Protein 5D1V (pdb70)

B-factor: mean 22.09, std 12.66, range [5.54, 103.63]

Solvent-accessible surface area: 13429 Å² total; per-residue (Å²): 210,86,45,29,32,102,82,10,53,8,70,60,4,0,117,109,0,2,72,41,0,16,64,66,0,102,84,11,116,86,5,59,128,35,52,88,106,87,20,108,71,31,48,70,44,35,20,8,17,5,5,13,114,11,38,15,57,140,34,7,38,140,144,94,31,128,24,105,37,145,113,60,49,69,98,68,84,17,8,67,193,39,56,22,0,60,14,16,12,0,23,21,0,1,85,109,6,51,1,63,104,98,2,55,45,68,0,48,97,45,3,74,127,13,10,102,37,27,57,71,214,201,72,58,29,39,115,76,11,50,8,76,74,22,0,112,132,0,2,67,27,2,15,58,75,0,97,41,13,13,58,5,64,111,34,50,85,104,85,18,104,68,28,48,62,50,38,16,6,15,2,5,22,116,12,42,16,61,148,28,7,29,140,147,101,33,154,38,140,42,173,148,52,48,66,100,72,63,18,4,70,92,12,55,71,0,56,22,82,8,0,22,26,0,0,84,101,9,57,10,66,105,98,1,44,43,67,0,29,94,43,2,121,135,14,9,104,45,30,52,76,177

Nearest PDB structures (foldseek):
  5d1v-assembly1_B  TM=1.004E+00  e=4.130E-19  Chloroflexus aurantiacus J-10-fl
  5v3t-assembly1_A  TM=9.694E-01  e=2.684E-11  Bacillus anthracis
  5v3t-assembly1_B  TM=9.663E-01  e=1.934E-10  Bacillus anthracis
  5v3v-assembly1_B  TM=9.658E-01  e=2.395E-10  Bacillus anthracis
  5v3v-assembly1_A  TM=9.688E-01  e=2.965E-10  Bacillus anthracis

Organism: Chloroflexus aurantiacus (strain ATCC 29366 / DSM 635 / J-10-fl) (NCBI:txid324602)

CATH classification: 1.10.490.10

Radius of gyration: 21.57 Å; Cα contacts (8 Å, |Δi|>4): 233; chains: 2; bounding box: 55×48×44 Å

Structure (mmCIF, N/CA/C/O backbone):
data_5D1V
#
_entry.id   5D1V
#
_cell.length_a   46.960
_cell.length_b   41.298
_cell.length_c   72.117
_cell.angle_alpha   90.00
_cell.angle_beta   107.70
_cell.angle_gamma   90.00
#
_symmetry.space_group_name_H-M   'P 1 21 1'
#
loop_
_entity.id
_entity.type
_entity.pdbx_description
1 polymer Globin
2 non-polymer 'PROTOPORPHYRIN IX CONTAINING FE'
3 water water
#
loop_
_atom_site.group_PDB
_atom_site.id
_atom_site.type_symbol
_atom_site.label_atom_id
_atom_site.label_alt_id
_atom_site.label_comp_id
_atom_site.label_asym_id
_atom_site.label_entity_id
_atom_site.label_seq_id
_atom_site.pdbx_PDB_ins_code
_atom_site.Cartn_x
_atom_site.Cartn_y
_atom_site.Cartn_z
_atom_site.occupancy
_atom_site.B_iso_or_equiv
_atom_site.auth_seq_id
_atom_site.auth_comp_id
_atom_site.auth_asym_id
_atom_site.auth_atom_id
_atom_site.pdbx_PDB_model_num
ATOM 1 N N . GLU A 1 3 ? 23.390 20.392 23.449 1.00 31.22 3 GLU A N 1
ATOM 2 C CA . GLU A 1 3 ? 23.514 20.752 24.861 1.00 33.83 3 GLU A CA 1
ATOM 3 C C . GLU A 1 3 ? 24.519 19.855 25.587 1.00 29.94 3 GLU A C 1
ATOM 4 O O . GLU A 1 3 ? 24.646 18.669 25.2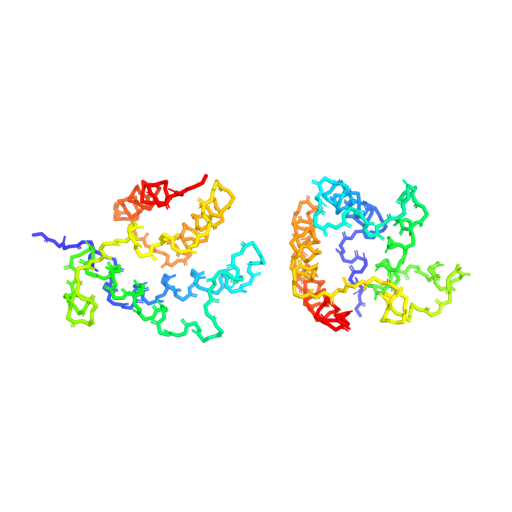65 1.00 25.41 3 GLU A O 1
ATOM 15 N N . PRO A 1 4 ? 25.229 20.408 26.588 1.00 25.47 4 PRO A N 1
ATOM 16 C CA . PRO A 1 4 ? 26.009 19.552 27.499 1.00 23.43 4 PRO A CA 1
ATOM 17 C C . PRO A 1 4 ? 25.184 18.409 28.100 1.00 19.13 4 PRO A C 1
ATOM 18 O O . PRO A 1 4 ? 23.981 18.554 28.333 1.00 17.84 4 PRO A O 1
ATOM 29 N N . THR A 1 5 ? 25.845 17.275 28.325 1.00 20.76 5 THR A N 1
ATOM 30 C CA . THR A 1 5 ? 25.208 16.077 28.881 1.00 15.08 5 THR A CA 1
ATOM 31 C C . THR A 1 5 ? 24.898 16.241 30.366 1.00 16.93 5 THR A C 1
ATOM 32 O O . THR A 1 5 ? 25.445 17.125 31.047 1.00 17.30 5 THR A O 1
ATOM 43 N N . ILE A 1 6 ? 24.015 15.384 30.864 1.00 17.58 6 ILE A N 1
ATOM 44 C CA . ILE A 1 6 ? 23.760 15.304 32.292 1.00 12.25 6 ILE A CA 1
ATOM 45 C C . ILE A 1 6 ? 25.081 15.123 33.020 1.00 13.19 6 ILE A C 1
ATOM 46 O O . ILE A 1 6 ? 25.323 15.778 34.030 1.00 15.01 6 ILE A O 1
ATOM 62 N N . TYR A 1 7 ? 25.911 14.195 32.534 1.00 13.92 7 TYR A N 1
ATOM 63 C CA . TYR A 1 7 ? 27.236 13.946 33.103 1.00 17.26 7 TYR A CA 1
ATOM 64 C C . TYR A 1 7 ? 27.993 15.249 33.375 1.00 16.38 7 TYR A C 1
ATOM 65 O O . TYR A 1 7 ? 28.497 15.466 34.487 1.00 15.72 7 TYR A O 1
ATOM 83 N N . GLU A 1 8 ? 28.083 16.103 32.358 1.00 15.90 8 GLU A N 1
ATOM 84 C CA . GLU A 1 8 ? 28.771 17.398 32.483 1.00 17.83 8 GLU A CA 1
ATOM 85 C C . GLU A 1 8 ? 28.053 18.282 33.483 1.00 16.23 8 GLU A C 1
ATOM 86 O O . GLU A 1 8 ? 28.683 18.922 34.324 1.00 17.14 8 GLU A O 1
ATOM 98 N N . GLN A 1 9 ? 26.726 18.316 33.385 1.00 17.22 9 GLN A N 1
ATOM 99 C CA . GLN A 1 9 ? 25.918 19.227 34.199 1.00 19.63 9 GLN A CA 1
ATOM 100 C C . GLN A 1 9 ? 26.098 19.004 35.689 1.00 17.74 9 GLN A C 1
ATOM 101 O O . GLN A 1 9 ? 26.044 19.937 36.473 1.00 20.07 9 GLN A O 1
ATOM 115 N N . ILE A 1 10 ? 26.295 17.759 36.094 1.00 20.06 10 ILE A N 1
ATOM 116 C CA . ILE A 1 10 ? 26.321 17.465 37.520 1.00 17.89 10 ILE A CA 1
ATOM 117 C C . ILE A 1 10 ? 27.758 17.392 38.052 1.00 15.16 10 ILE A C 1
ATOM 118 O O . ILE A 1 10 ? 27.951 17.122 39.231 1.00 14.42 10 ILE A O 1
ATOM 134 N N . GLY A 1 11 ? 28.755 17.661 37.203 1.00 14.53 11 GLY A N 1
ATOM 135 C CA . GLY A 1 11 ? 30.141 17.717 37.658 1.00 22.93 11 GLY A CA 1
ATOM 136 C C . GLY A 1 11 ? 30.997 16.505 37.317 1.00 23.28 11 GLY A C 1
ATOM 137 O O . GLY A 1 11 ? 32.122 16.343 37.809 1.00 22.76 11 GLY A O 1
ATOM 141 N N . GLY A 1 12 ? 30.466 15.636 36.475 1.00 17.43 12 GLY A N 1
ATOM 142 C CA . GLY A 1 12 ? 31.255 14.542 35.943 1.00 19.76 12 GLY A CA 1
ATOM 143 C C . GLY A 1 12 ? 31.594 13.409 36.906 1.00 17.44 12 GLY A C 1
ATOM 144 O O . GLY A 1 12 ? 30.862 13.104 37.856 1.00 16.06 12 GLY A O 1
ATOM 148 N N . GLU A 1 13 ? 32.732 12.783 36.625 1.00 17.01 13 GLU A N 1
ATOM 149 C CA . GLU A 1 13 ? 33.175 11.546 37.304 1.00 12.78 13 GLU A CA 1
ATOM 150 C C . GLU A 1 13 ? 33.157 11.667 38.815 1.00 12.76 13 GLU A C 1
ATOM 151 O O . GLU A 1 13 ? 32.718 10.772 39.543 1.00 12.06 13 GLU A O 1
ATOM 163 N N . ALA A 1 14 ? 33.682 12.778 39.293 1.00 14.19 14 ALA A N 1
ATOM 164 C CA . ALA A 1 14 ? 33.769 13.005 40.720 1.00 14.54 14 ALA A CA 1
ATOM 165 C C . ALA A 1 14 ? 32.397 12.893 41.395 1.00 13.85 14 ALA A C 1
ATOM 166 O O . ALA A 1 14 ? 32.271 12.335 42.478 1.00 16.47 14 ALA A O 1
ATOM 173 N N . THR A 1 15 ? 31.356 13.373 40.732 1.00 16.12 15 THR A N 1
ATOM 174 C CA . THR A 1 15 ? 30.005 13.333 41.298 1.00 14.28 15 THR A CA 1
ATOM 175 C C . THR A 1 15 ? 29.480 11.907 41.323 1.00 11.00 15 THR A C 1
ATOM 176 O O . THR A 1 15 ? 28.882 11.471 42.297 1.00 10.45 15 THR A O 1
ATOM 187 N N . PHE A 1 16 ? 29.725 11.157 40.260 1.00 13.19 16 PHE A N 1
ATOM 188 C CA . PHE A 1 16 ? 29.281 9.760 40.233 1.00 12.52 16 PHE A CA 1
ATOM 189 C C . PHE A 1 16 ? 29.987 8.920 41.300 1.00 11.39 16 PHE A C 1
ATOM 190 O O . PHE A 1 16 ? 29.395 7.982 41.857 1.00 9.76 16 PHE A O 1
ATOM 207 N N . ARG A 1 17 ? 31.223 9.283 41.628 1.00 12.58 17 ARG A N 1
ATOM 208 C CA . ARG A 1 17 ? 31.949 8.557 42.674 1.00 13.82 17 ARG A CA 1
ATOM 209 C C . ARG A 1 17 ? 31.224 8.786 44.003 1.00 11.54 17 ARG A C 1
ATOM 210 O O . ARG A 1 17 ? 30.990 7.825 44.762 1.00 13.03 17 ARG A O 1
ATOM 231 N N . ARG A 1 18 ? 30.827 10.036 44.257 1.00 13.34 18 ARG A N 1
ATOM 232 C CA . ARG A 1 18 ? 30.093 10.372 45.494 1.00 15.25 18 ARG A CA 1
ATOM 233 C C . ARG A 1 18 ? 28.748 9.613 45.552 1.00 13.82 18 ARG A C 1
ATOM 234 O O . ARG A 1 18 ? 28.390 9.053 46.599 1.00 14.67 18 ARG A O 1
ATOM 255 N N . ILE A 1 19 ? 28.017 9.618 44.441 1.00 11.89 19 ILE A N 1
ATOM 256 C CA . ILE A 1 19 ? 26.725 8.947 44.356 1.00 12.19 19 ILE A CA 1
ATOM 257 C C . ILE A 1 19 ? 26.891 7.471 44.704 1.00 13.67 19 ILE A C 1
ATOM 258 O O . ILE A 1 19 ? 26.170 6.946 45.534 1.00 10.77 19 ILE A O 1
ATOM 274 N N . VAL A 1 20 ? 27.834 6.803 44.050 1.00 14.55 20 VAL A N 1
ATOM 275 C CA . VAL A 1 20 ? 27.948 5.341 44.163 1.00 8.79 20 VAL A CA 1
ATOM 276 C C . VAL A 1 20 ? 28.489 4.965 45.540 1.00 13.17 20 VAL A C 1
ATOM 277 O O . VAL A 1 20 ? 28.062 3.962 46.100 1.00 10.85 20 VAL A O 1
ATOM 290 N N . ASP A 1 21 ? 29.400 5.764 46.092 1.00 14.19 21 ASP A N 1
ATOM 291 C CA . ASP A 1 21 ? 29.886 5.519 47.451 1.00 12.46 21 ASP A CA 1
ATOM 292 C C . ASP A 1 21 ? 28.707 5.515 48.444 1.00 16.24 21 ASP A C 1
ATOM 293 O O . ASP A 1 21 ? 28.623 4.666 49.327 1.00 12.45 21 ASP A O 1
ATOM 302 N N . ILE A 1 22 ? 27.815 6.481 48.315 1.00 13.89 22 ILE A N 1
ATOM 303 C CA . ILE A 1 22 ? 26.735 6.641 49.281 1.00 12.62 22 ILE A CA 1
ATOM 304 C C . ILE A 1 22 ? 25.744 5.488 49.098 1.00 13.70 22 ILE A C 1
ATOM 305 O O . ILE A 1 22 ? 25.241 4.891 50.061 1.00 13.12 22 ILE A O 1
ATOM 321 N N . PHE A 1 23 ? 25.477 5.172 47.838 1.00 10.56 23 PHE A N 1
ATOM 322 C CA . PHE A 1 23 ? 24.531 4.123 47.489 1.00 9.32 23 PHE A CA 1
ATOM 323 C C . PHE A 1 23 ? 25.050 2.796 48.050 1.00 12.96 23 PHE A C 1
ATOM 324 O O . PHE A 1 23 ? 24.323 2.095 48.738 1.00 13.10 23 PHE A O 1
ATOM 341 N N . TYR A 1 24 ? 26.313 2.472 47.785 1.00 11.00 24 TYR A N 1
ATOM 342 C CA . TYR A 1 24 ? 26.843 1.180 48.205 1.00 13.64 24 TYR A CA 1
ATOM 343 C C . TYR A 1 24 ? 26.952 1.062 49.725 1.00 13.60 24 TYR A C 1
ATOM 344 O O . TYR A 1 24 ? 26.759 -0.023 50.277 1.00 16.94 24 TYR A O 1
ATOM 362 N N . ALA A 1 25 ? 27.208 2.172 50.409 1.00 13.83 25 ALA A N 1
ATOM 363 C CA . ALA A 1 25 ? 27.250 2.139 51.872 1.00 17.02 25 ALA A CA 1
ATOM 364 C C . ALA A 1 25 ? 25.895 1.703 52.418 1.00 14.85 25 ALA A C 1
ATOM 365 O O . ALA A 1 25 ? 25.806 0.903 53.368 1.00 14.27 25 ALA A O 1
ATOM 372 N N . ARG A 1 26 ? 24.848 2.230 51.804 1.00 12.91 26 ARG A N 1
ATOM 373 C CA . ARG A 1 26 ? 23.481 1.912 52.168 1.00 13.22 26 ARG A CA 1
ATOM 374 C C . ARG A 1 26 ? 23.133 0.478 51.800 1.00 20.10 26 ARG A C 1
ATOM 375 O O . ARG A 1 26 ? 22.522 -0.226 52.582 1.00 18.95 26 ARG A O 1
ATOM 396 N N . VAL A 1 27 ? 23.532 0.036 50.615 1.00 15.62 27 VAL A N 1
ATOM 397 C CA . VAL A 1 27 ? 23.326 -1.357 50.223 1.00 11.45 27 VAL A CA 1
ATOM 398 C C . VAL A 1 27 ? 23.966 -2.282 51.242 1.00 15.55 27 VAL A C 1
ATOM 399 O O . VAL A 1 27 ? 23.344 -3.237 51.702 1.00 17.84 27 VAL A O 1
ATOM 412 N N . GLU A 1 28 ? 25.199 -1.984 51.645 1.00 13.77 28 GLU A N 1
ATOM 413 C CA . GLU A 1 28 ? 25.919 -2.907 52.49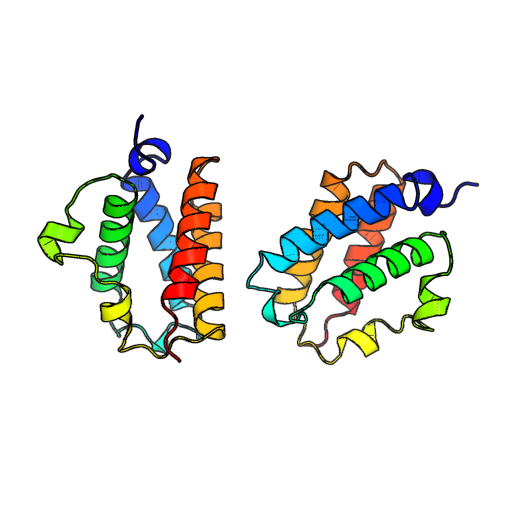7 1.00 20.39 28 GLU A CA 1
ATOM 414 C C . GLU A 1 28 ? 25.192 -3.022 53.836 1.00 19.89 28 GLU A C 1
ATOM 415 O O . GLU A 1 28 ? 25.213 -4.072 54.465 1.00 20.44 28 GLU A O 1
ATOM 427 N N . ALA A 1 29 ? 24.536 -1.941 54.256 1.00 16.66 29 ALA A N 1
ATOM 428 C CA . ALA A 1 29 ? 23.886 -1.887 55.574 1.00 15.73 29 ALA A CA 1
ATOM 429 C C . ALA A 1 29 ? 22.419 -2.315 55.546 1.00 21.14 29 ALA A C 1
ATOM 430 O O . ALA A 1 29 ? 21.735 -2.250 56.574 1.00 19.78 29 ALA A O 1
ATOM 437 N N . ASP A 1 30 ? 21.931 -2.754 54.390 1.00 18.74 30 ASP A N 1
ATOM 438 C CA . ASP A 1 30 ? 20.525 -3.106 54.230 1.00 17.04 30 ASP A CA 1
ATOM 439 C C . ASP A 1 30 ? 20.323 -4.598 53.988 1.00 17.39 30 ASP A C 1
ATOM 440 O O . ASP A 1 30 ? 20.575 -5.079 52.884 1.00 15.50 30 ASP A O 1
ATOM 449 N N . PRO A 1 31 ? 19.818 -5.324 54.997 1.00 14.09 31 PRO A N 1
ATOM 450 C CA . PRO A 1 31 ? 19.631 -6.773 54.818 1.00 18.48 31 PRO A CA 1
ATOM 451 C C . PRO A 1 31 ? 18.667 -7.172 53.705 1.00 13.75 31 PRO A C 1
ATOM 452 O O . PRO A 1 31 ? 18.634 -8.343 53.314 1.00 16.55 31 PRO A O 1
ATOM 463 N N . ARG A 1 32 ? 17.859 -6.238 53.222 1.00 15.11 32 ARG A N 1
ATOM 464 C CA . ARG A 1 32 ? 16.944 -6.538 52.117 1.00 14.35 32 ARG A CA 1
ATOM 465 C C . ARG A 1 32 ? 17.699 -6.805 50.833 1.00 14.27 32 ARG A C 1
ATOM 466 O O . ARG A 1 32 ? 17.191 -7.499 49.955 1.00 16.36 32 ARG A O 1
ATOM 487 N N . LEU A 1 33 ? 18.909 -6.247 50.728 1.00 17.01 33 LEU A N 1
ATOM 488 C CA . LEU A 1 33 ? 19.665 -6.262 49.479 1.00 14.14 33 LEU A CA 1
ATOM 489 C C . LEU A 1 33 ? 20.987 -6.984 49.559 1.00 13.96 33 LEU A C 1
ATOM 490 O O . LEU A 1 33 ? 21.389 -7.597 48.584 1.00 11.94 33 LEU A O 1
ATOM 506 N N . ARG A 1 34 ? 21.646 -6.902 50.720 1.00 15.50 34 ARG A N 1
ATOM 507 C CA . ARG A 1 34 ? 23.066 -7.231 50.821 1.00 13.84 34 ARG A CA 1
ATOM 508 C C . ARG A 1 34 ? 23.315 -8.649 50.312 1.00 15.89 34 ARG A C 1
ATOM 509 O O . ARG A 1 34 ? 24.280 -8.891 49.586 1.00 15.37 34 ARG A O 1
ATOM 530 N N . HIS A 1 35 ? 22.415 -9.569 50.655 1.00 12.15 35 HIS A N 1
ATOM 531 C CA . HIS A 1 35 ? 22.597 -10.978 50.343 1.00 15.58 35 HIS A CA 1
ATOM 532 C C . HIS A 1 35 ? 22.662 -11.283 48.844 1.00 18.10 35 HIS A C 1
ATOM 533 O O . HIS A 1 35 ? 23.172 -12.332 48.429 1.00 17.71 35 HIS A O 1
ATOM 547 N N . LEU A 1 36 ? 22.153 -10.371 48.033 1.00 12.54 36 LEU A N 1
ATOM 548 C CA . LEU A 1 36 ? 22.140 -10.567 46.593 1.00 11.13 36 LEU A CA 1
ATOM 549 C C . LEU A 1 36 ? 23.484 -10.282 45.962 1.00 12.40 36 LEU A C 1
ATOM 550 O O . LEU A 1 36 ? 23.767 -10.756 44.853 1.00 11.37 36 LEU A O 1
ATOM 566 N N . PHE A 1 37 ? 24.289 -9.491 46.657 1.00 11.63 37 PHE A N 1
ATOM 567 C CA . PHE A 1 37 ? 25.562 -9.028 46.158 1.00 11.24 37 PHE A CA 1
ATOM 568 C C . PHE A 1 37 ? 26.691 -9.983 46.551 1.00 12.37 37 PHE A C 1
ATOM 569 O O . PHE A 1 37 ? 26.581 -10.716 47.538 1.00 14.60 37 PHE A O 1
ATOM 586 N N . PRO A 1 38 ? 27.796 -9.962 45.802 1.00 13.24 38 PRO A N 1
ATOM 587 C CA . PRO A 1 38 ? 28.870 -10.918 46.114 1.00 14.43 38 PRO A CA 1
ATOM 588 C C . PRO A 1 38 ? 29.582 -10.601 47.424 1.00 19.28 38 PRO A C 1
ATOM 589 O O . PRO A 1 38 ? 29.353 -9.548 47.999 1.00 16.69 38 PRO A O 1
ATOM 600 N N . ALA A 1 39 ? 30.435 -11.513 47.891 1.00 20.34 39 ALA A N 1
ATOM 601 C CA . ALA A 1 39 ? 31.228 -11.248 49.085 1.00 19.24 39 ALA A CA 1
ATOM 602 C C . ALA A 1 39 ? 32.081 -9.976 48.914 1.00 22.53 39 ALA A C 1
ATOM 603 O O . ALA A 1 39 ? 32.183 -9.180 49.831 1.00 21.52 39 ALA A O 1
ATOM 610 N N . ASP A 1 40 ? 32.670 -9.785 47.734 1.00 16.09 40 ASP A N 1
ATOM 611 C CA . ASP A 1 40 ? 33.508 -8.618 47.437 1.00 16.00 40 ASP A CA 1
ATOM 612 C C . ASP A 1 40 ? 32.686 -7.678 46.566 1.00 18.26 40 ASP A C 1
ATOM 613 O O . ASP A 1 40 ? 32.336 -8.020 45.427 1.00 14.39 40 ASP A O 1
ATOM 622 N N . LEU A 1 41 ? 32.377 -6.502 47.092 1.00 23.19 41 LEU A N 1
ATOM 623 C CA . LEU A 1 41 ? 31.522 -5.564 46.361 1.00 22.70 41 LEU A CA 1
ATOM 624 C C . LEU A 1 41 ? 32.273 -4.713 45.344 1.00 21.17 41 LEU A C 1
ATOM 625 O O . LEU A 1 41 ? 31.635 -4.073 44.516 1.00 14.55 41 LEU A O 1
ATOM 641 N N . GLU A 1 42 ? 33.601 -4.683 45.402 1.00 19.39 42 GLU A N 1
ATOM 642 C CA . GLU A 1 42 ? 34.346 -3.634 44.685 1.00 19.53 42 GLU A CA 1
ATOM 643 C C . GLU A 1 42 ? 34.265 -3.713 43.162 1.00 25.06 42 GLU A C 1
ATOM 644 O O . GLU A 1 42 ? 34.087 -2.672 42.502 1.00 14.81 42 GLU A O 1
ATOM 656 N N . PRO A 1 43 ? 34.410 -4.921 42.584 1.00 22.70 43 PRO A N 1
ATOM 657 C CA . PRO A 1 43 ? 34.307 -4.923 41.119 1.00 13.56 43 PRO A CA 1
ATOM 658 C C . PRO A 1 43 ? 32.963 -4.441 40.604 1.00 12.25 43 PRO A C 1
ATOM 659 O O . PRO A 1 43 ? 32.914 -3.665 39.660 1.00 15.55 43 PRO A O 1
ATOM 670 N N . GLY A 1 44 ? 31.885 -4.899 41.222 1.00 13.18 44 GLY A N 1
ATOM 671 C CA . GLY A 1 44 ? 30.542 -4.508 40.847 1.00 12.93 44 GLY A CA 1
ATOM 672 C C . GLY A 1 44 ? 30.264 -3.036 41.089 1.00 16.42 44 GLY A C 1
ATOM 673 O O . GLY A 1 44 ? 29.575 -2.394 40.298 1.00 14.73 44 GLY A O 1
ATOM 677 N N . LYS A 1 45 ? 30.809 -2.497 42.179 1.00 13.50 45 LYS A N 1
ATOM 678 C CA . LYS A 1 45 ? 30.696 -1.077 42.481 1.00 10.25 45 LYS A CA 1
ATOM 679 C C . LYS A 1 45 ? 31.294 -0.236 41.363 1.00 10.05 45 LYS A C 1
ATOM 680 O O . LYS A 1 45 ? 30.645 0.704 40.898 1.00 10.84 45 LYS A O 1
ATOM 699 N N . GLU A 1 46 ? 32.495 -0.601 40.900 1.00 13.80 46 GLU A N 1
ATOM 700 C CA . GLU A 1 46 ? 33.135 0.136 39.817 1.00 10.76 46 GLU A CA 1
ATOM 701 C C . GLU A 1 46 ? 32.318 0.006 38.534 1.00 12.87 46 GLU A C 1
ATOM 702 O O . GLU A 1 46 ? 32.162 0.987 37.800 1.00 9.90 46 GLU A O 1
ATOM 714 N N . HIS A 1 47 ? 31.780 -1.189 38.277 1.00 13.29 47 HIS A N 1
ATOM 715 C CA . HIS A 1 47 ? 30.984 -1.413 37.075 1.00 9.50 47 HIS A CA 1
ATOM 716 C C . HIS A 1 47 ? 29.750 -0.542 37.123 1.00 13.32 47 HIS A C 1
ATOM 717 O O . HIS A 1 47 ? 29.377 0.063 36.111 1.00 10.12 47 HIS A O 1
ATOM 731 N N . GLN A 1 48 ? 29.118 -0.437 38.288 1.00 9.01 48 GLN A N 1
ATOM 732 C CA . GLN A 1 48 ? 27.925 0.384 38.352 1.00 10.54 48 GLN A CA 1
ATOM 733 C C . GLN A 1 48 ? 28.269 1.868 38.122 1.00 11.33 48 GLN A C 1
ATOM 734 O O . GLN A 1 48 ? 27.551 2.568 37.394 1.00 11.46 48 GLN A O 1
ATOM 748 N N . ARG A 1 49 ? 29.333 2.359 38.758 1.00 11.29 49 ARG A N 1
ATOM 749 C CA . ARG A 1 49 ? 29.779 3.739 38.544 1.00 9.70 49 ARG A CA 1
ATOM 750 C C . ARG A 1 49 ? 30.035 4.011 37.061 1.00 9.90 49 ARG A C 1
ATOM 751 O O . ARG A 1 49 ? 29.536 5.005 36.530 1.00 10.05 49 ARG A O 1
ATOM 772 N N . LEU A 1 50 ? 30.777 3.121 36.389 1.00 10.37 50 LEU A N 1
ATOM 773 C CA . LEU A 1 50 ? 31.112 3.340 34.988 1.00 9.34 50 LEU A CA 1
ATOM 774 C C . LEU A 1 50 ? 29.850 3.336 34.121 1.00 9.39 50 LEU A C 1
ATOM 775 O O . LEU A 1 50 ? 29.731 4.130 33.182 1.00 8.98 50 LEU A O 1
ATOM 791 N N . PHE A 1 51 ? 28.900 2.468 34.449 1.00 8.20 51 PHE A N 1
ATOM 792 C CA . PHE A 1 51 ? 27.648 2.445 33.721 1.00 8.01 51 PHE A CA 1
ATOM 793 C C . PHE A 1 51 ? 26.923 3.780 33.839 1.00 10.36 51 PHE A C 1
ATOM 794 O O . PHE A 1 51 ? 26.489 4.342 32.837 1.00 10.30 51 PHE A O 1
ATOM 811 N N . LEU A 1 52 ? 26.768 4.275 35.066 1.00 9.52 52 LEU A N 1
ATOM 812 C CA . LEU A 1 52 ? 26.056 5.524 35.257 1.00 10.09 52 LEU A CA 1
ATOM 813 C C . LEU A 1 52 ? 26.754 6.651 34.502 1.00 11.31 52 LEU A C 1
ATOM 814 O O . LEU A 1 52 ? 26.109 7.473 33.832 1.00 10.30 52 LEU A O 1
ATOM 830 N N . MET A 1 53 ? 28.073 6.681 34.604 1.00 9.78 53 MET A N 1
ATOM 831 C CA . MET A 1 53 ? 28.853 7.706 33.915 1.00 12.08 53 MET A CA 1
ATOM 832 C C . MET A 1 53 ? 28.566 7.695 32.418 1.00 12.76 53 MET A C 1
ATOM 833 O O . MET A 1 53 ? 28.350 8.739 31.792 1.00 13.83 53 MET A O 1
ATOM 847 N N . GLN A 1 54 ? 28.561 6.506 31.846 1.00 10.28 54 GLN A N 1
ATOM 848 C CA . GLN A 1 54 ? 28.314 6.337 30.419 1.00 11.16 54 GLN A CA 1
ATOM 849 C C . GLN A 1 54 ? 26.890 6.678 30.025 1.00 9.76 54 GLN A C 1
ATOM 850 O O . GLN A 1 54 ? 26.666 7.381 29.050 1.00 11.53 54 GLN A O 1
ATOM 864 N N . TYR A 1 55 ? 25.930 6.177 30.793 1.00 8.81 55 TYR A N 1
ATOM 865 C CA . TYR A 1 55 ? 24.525 6.370 30.450 1.00 9.70 55 TYR A CA 1
ATOM 866 C C . TYR A 1 55 ? 24.178 7.853 30.370 1.00 12.66 55 TYR A C 1
ATOM 867 O O . TYR A 1 55 ? 23.482 8.295 29.444 1.00 11.17 55 TYR A O 1
ATOM 885 N N . PHE A 1 56 ? 24.680 8.626 31.325 1.00 11.89 56 PHE A N 1
ATOM 886 C CA . PHE A 1 56 ? 24.335 10.032 31.425 1.00 10.75 56 PHE A CA 1
ATOM 887 C C . PHE A 1 56 ? 25.285 10.929 30.605 1.00 16.05 56 PHE A C 1
ATOM 888 O O . PHE A 1 56 ? 25.234 12.147 30.690 1.00 14.08 56 PHE A O 1
ATOM 905 N N . GLY A 1 57 ? 26.107 10.309 29.765 1.00 13.33 57 GLY A N 1
ATOM 906 C CA . GLY A 1 57 ? 26.770 11.037 28.690 1.00 19.55 57 GLY A CA 1
ATOM 907 C C . GLY A 1 57 ? 28.262 11.218 28.821 1.00 14.88 57 GLY A C 1
ATOM 908 O O . GLY A 1 57 ? 28.850 11.962 28.043 1.00 13.62 57 GLY A O 1
ATOM 912 N N . GLY A 1 58 ? 28.866 10.576 29.819 1.00 13.55 58 GLY A N 1
ATOM 913 C CA . GLY A 1 58 ? 30.306 10.615 29.995 1.00 14.93 58 GLY A CA 1
ATOM 914 C C . GLY A 1 58 ? 31.110 9.584 29.224 1.00 16.41 58 GLY A C 1
ATOM 915 O O . GLY A 1 58 ? 30.694 9.126 28.138 1.00 12.45 58 GLY A O 1
ATOM 919 N N . PRO A 1 59 ? 32.280 9.204 29.776 1.00 14.82 59 PRO A N 1
ATOM 920 C CA . PRO A 1 59 ? 33.143 8.239 29.092 1.00 14.92 59 PRO A CA 1
ATOM 921 C C . PRO A 1 59 ? 32.459 6.907 28.808 1.00 14.79 59 PRO A C 1
ATOM 922 O O . PRO A 1 59 ? 31.578 6.493 29.575 1.00 16.05 59 PRO A O 1
ATOM 933 N N . ARG A 1 60 ? 32.904 6.244 27.737 1.00 15.50 60 ARG A N 1
ATOM 934 C CA . ARG A 1 60 ? 32.378 4.941 27.325 1.00 17.31 60 ARG A CA 1
ATOM 935 C C . ARG A 1 60 ? 33.190 3.808 27.915 1.00 18.14 60 ARG A C 1
ATOM 936 O O . ARG A 1 60 ? 33.269 2.719 27.337 1.00 14.84 60 ARG A O 1
ATOM 957 N N . THR A 1 61 ? 33.817 4.067 29.055 1.00 13.15 61 THR A N 1
ATOM 958 C CA . THR A 1 61 ? 34.668 3.066 29.687 1.00 13.32 61 THR A CA 1
ATOM 959 C C . THR A 1 61 ? 33.876 1.786 30.031 1.00 13.15 61 THR A C 1
ATOM 960 O O . THR A 1 61 ? 34.372 0.661 29.896 1.00 12.67 61 THR A O 1
ATOM 971 N N . TYR A 1 62 ? 32.624 1.956 30.443 1.00 12.99 62 TYR A N 1
ATOM 972 C CA . TYR A 1 62 ? 31.806 0.812 30.769 1.00 10.99 62 TYR A CA 1
ATOM 973 C C . TYR A 1 62 ? 31.774 -0.181 29.596 1.00 15.11 62 TYR A C 1
ATOM 974 O O . TYR A 1 62 ? 32.035 -1.383 29.770 1.00 14.39 62 TYR A O 1
ATOM 992 N N . SER A 1 63 ? 31.401 0.322 28.423 1.00 12.91 63 SER A N 1
ATOM 993 C CA . SER A 1 63 ? 31.297 -0.506 27.219 1.00 17.46 63 SER A CA 1
ATOM 994 C C . SER A 1 63 ? 32.624 -1.178 26.862 1.00 13.58 63 SER A C 1
ATOM 995 O O . SER A 1 63 ? 32.639 -2.310 26.369 1.00 12.17 63 SER A O 1
ATOM 1003 N N . GLU A 1 64 ? 33.733 -0.484 27.090 1.00 13.14 64 GLU A N 1
ATOM 1004 C CA . GLU A 1 64 ? 35.045 -1.036 26.800 1.00 13.92 64 GLU A CA 1
ATOM 1005 C C . GLU A 1 64 ? 35.336 -2.222 27.701 1.00 15.91 64 GLU A C 1
ATOM 1006 O O . GLU A 1 64 ? 36.036 -3.164 27.296 1.00 18.34 64 GLU A O 1
ATOM 1018 N N . ARG A 1 65 ? 34.783 -2.201 28.909 1.00 14.43 65 ARG A N 1
ATOM 1019 C CA . ARG A 1 65 ? 35.058 -3.255 29.899 1.00 20.83 65 ARG A CA 1
ATOM 1020 C C . ARG A 1 65 ? 33.998 -4.338 29.922 1.00 17.70 65 ARG A C 1
ATOM 1021 O O . ARG A 1 65 ? 34.303 -5.500 30.198 1.00 19.09 65 ARG A O 1
ATOM 1042 N N . ARG A 1 66 ? 32.747 -3.963 29.654 1.00 12.82 66 ARG A N 1
ATOM 1043 C CA . ARG A 1 66 ? 31.626 -4.855 29.865 1.00 13.38 66 ARG A CA 1
ATOM 1044 C C . ARG A 1 66 ? 30.732 -5.087 28.656 1.00 13.27 66 ARG A C 1
ATOM 1045 O O . ARG A 1 66 ? 29.827 -5.917 28.715 1.00 12.45 66 ARG A O 1
ATOM 1066 N N . GLY A 1 67 ? 30.961 -4.364 27.572 1.00 14.85 67 GLY A N 1
ATOM 1067 C CA . GLY A 1 67 ? 30.120 -4.494 26.386 1.00 14.71 67 GLY A CA 1
ATOM 1068 C C . GLY A 1 67 ? 28.809 -3.772 26.621 1.00 14.18 67 GLY A C 1
ATOM 1069 O O . GLY A 1 67 ? 28.760 -2.860 27.426 1.00 12.12 67 GLY A O 1
ATOM 1073 N N . HIS A 1 68 ? 27.737 -4.209 25.981 1.00 13.19 68 HIS A N 1
ATOM 1074 C CA . HIS A 1 68 ? 26.443 -3.563 26.149 1.00 12.13 68 HIS A CA 1
ATOM 1075 C C . HIS A 1 68 ? 25.948 -3.800 27.575 1.00 11.35 68 HIS A C 1
ATOM 1076 O O . HIS A 1 68 ? 26.197 -4.863 28.155 1.00 11.76 68 HIS A O 1
ATOM 1090 N N . PRO A 1 69 ? 25.260 -2.812 28.164 1.00 10.33 69 PRO A N 1
ATOM 1091 C CA . PRO A 1 69 ? 24.815 -3.011 29.546 1.00 9.85 69 PRO A CA 1
ATOM 1092 C C . PRO A 1 69 ? 23.874 -4.205 29.737 1.00 10.12 69 PRO A C 1
ATOM 1093 O O . PRO A 1 69 ? 24.046 -4.929 30.718 1.00 10.83 69 PRO A O 1
ATOM 1104 N N . ARG A 1 70 ? 22.934 -4.443 28.829 1.00 10.65 70 ARG A N 1
ATOM 1105 C CA . ARG A 1 70 ? 22.022 -5.595 28.954 1.00 11.25 70 ARG A CA 1
ATOM 1106 C C . ARG A 1 70 ? 21.554 -5.781 30.393 1.00 10.57 70 ARG A C 1
ATOM 1107 O O . ARG A 1 70 ? 21.611 -6.896 30.934 1.00 10.90 70 ARG A O 1
ATOM 1128 N N . LEU A 1 71 ? 21.104 -4.697 31.029 1.00 11.33 71 LEU A N 1
ATOM 1129 C CA . LEU A 1 71 ? 20.910 -4.760 32.473 1.00 10.18 71 LEU A CA 1
ATOM 1130 C C . LEU A 1 71 ? 19.842 -5.762 32.880 1.00 10.14 71 LEU A C 1
ATOM 1131 O O . LEU A 1 71 ? 20.043 -6.541 33.817 1.00 9.97 71 LEU A O 1
ATOM 1147 N N . ARG A 1 72 ? 18.714 -5.791 32.183 1.00 10.49 72 ARG A N 1
ATOM 1148 C CA . ARG A 1 72 ? 17.703 -6.792 32.540 1.00 12.30 72 ARG A CA 1
ATOM 1149 C C . ARG A 1 72 ? 18.232 -8.231 32.469 1.00 17.30 72 ARG A C 1
ATOM 1150 O O . ARG A 1 72 ? 17.910 -9.069 33.326 1.00 12.95 72 ARG A O 1
ATOM 1171 N N . MET A 1 73 ? 19.055 -8.522 31.466 1.00 13.08 73 MET A N 1
ATOM 1172 C CA . MET A 1 73 ? 19.678 -9.832 31.363 1.00 12.98 73 MET A CA 1
ATOM 1173 C C . MET A 1 73 ? 20.641 -10.054 32.538 1.00 12.95 73 MET A C 1
ATOM 1174 O O . MET A 1 73 ? 20.660 -11.145 33.132 1.00 15.13 73 MET A O 1
ATOM 1188 N N . ARG A 1 74 ? 21.409 -9.028 32.903 1.00 11.71 74 ARG A N 1
ATOM 1189 C CA . ARG A 1 74 ? 22.424 -9.213 33.931 1.00 12.68 74 ARG A CA 1
ATOM 1190 C C . ARG A 1 74 ? 21.810 -9.359 35.302 1.00 13.77 74 ARG A C 1
ATOM 1191 O O . ARG A 1 74 ? 22.455 -9.897 36.204 1.00 15.73 74 ARG A O 1
ATOM 1212 N N . HIS A 1 75 ? 20.571 -8.896 35.476 1.00 9.08 75 HIS A N 1
ATOM 1213 C CA . HIS A 1 75 ? 19.930 -8.982 36.780 1.00 9.76 75 HIS A CA 1
ATOM 1214 C C . HIS A 1 75 ? 19.067 -10.242 36.915 1.00 11.99 75 HIS A C 1
ATOM 1215 O O . HIS A 1 75 ? 18.530 -10.499 37.978 1.00 9.72 75 HIS A O 1
ATOM 1229 N N . ALA A 1 76 ? 18.980 -11.039 35.853 1.00 13.20 76 ALA A N 1
ATOM 1230 C CA . ALA A 1 76 ? 18.199 -12.275 35.884 1.00 11.46 76 ALA A CA 1
ATOM 1231 C C . ALA A 1 76 ? 18.586 -13.212 37.048 1.00 14.00 76 ALA A C 1
ATOM 1232 O O . ALA A 1 76 ? 17.727 -13.949 37.549 1.00 13.87 76 ALA A O 1
ATOM 1239 N N . PRO A 1 77 ? 19.874 -13.243 37.446 1.00 13.97 77 PRO A N 1
ATOM 1240 C CA . PRO A 1 77 ? 20.207 -14.203 38.526 1.00 11.73 77 PRO A CA 1
ATOM 1241 C C . PRO A 1 77 ? 19.666 -13.823 39.903 1.00 13.80 77 PRO A C 1
ATOM 1242 O O . PRO A 1 77 ? 19.699 -14.676 40.807 1.00 12.94 77 PRO A O 1
ATOM 1253 N N . PHE A 1 78 ? 19.156 -12.599 40.047 1.00 10.48 78 PHE A N 1
ATOM 1254 C CA . PHE A 1 78 ? 18.717 -12.035 41.334 1.00 10.31 78 PHE A CA 1
ATOM 1255 C C . PHE A 1 78 ? 17.190 -12.016 41.387 1.00 11.72 78 PHE A C 1
ATOM 1256 O O . PHE A 1 78 ? 16.558 -11.367 40.551 1.00 13.74 78 PHE A O 1
ATOM 1273 N N . PRO A 1 79 ? 16.587 -12.700 42.370 1.00 10.18 79 PRO A N 1
ATOM 1274 C CA . PRO A 1 79 ? 15.119 -12.589 42.455 1.00 10.84 79 PRO A CA 1
ATOM 1275 C C . PRO A 1 79 ? 14.696 -11.184 42.883 1.00 13.57 79 PRO A C 1
ATOM 1276 O O . PRO A 1 79 ? 14.963 -10.777 44.027 1.00 11.67 79 PRO A O 1
ATOM 1287 N N . ILE A 1 80 ? 14.077 -10.443 41.968 1.00 12.50 80 ILE A N 1
ATOM 1288 C CA . ILE A 1 80 ? 13.784 -9.029 42.205 1.00 9.83 80 ILE A CA 1
ATOM 1289 C C . ILE A 1 80 ? 12.308 -8.826 42.070 1.00 8.58 80 ILE A C 1
ATOM 1290 O O . ILE A 1 80 ? 11.750 -8.970 40.981 1.00 10.33 80 ILE A O 1
ATOM 1306 N N . GLY A 1 81 ? 11.681 -8.490 43.191 1.00 11.86 81 GLY A N 1
ATOM 1307 C CA . GLY A 1 81 ? 10.266 -8.192 43.221 1.00 15.83 81 GLY A CA 1
ATOM 1308 C C . GLY A 1 81 ? 10.096 -6.765 43.730 1.00 10.74 81 GLY A C 1
ATOM 1309 O O . GLY A 1 81 ? 11.080 -6.043 43.843 1.00 10.86 81 GLY A O 1
ATOM 1313 N N . PRO A 1 82 ? 8.859 -6.371 44.058 1.00 10.69 82 PRO A N 1
ATOM 1314 C CA . PRO A 1 82 ? 8.554 -5.039 44.573 1.00 13.08 82 PRO A CA 1
ATOM 1315 C C . PRO A 1 82 ? 9.422 -4.639 45.790 1.00 17.39 82 PRO A C 1
ATOM 1316 O O . PRO A 1 82 ? 9.868 -3.481 45.888 1.00 15.98 82 PRO A O 1
ATOM 1327 N N . ARG A 1 83 ? 9.716 -5.577 46.681 1.00 11.53 83 ARG A N 1
ATOM 1328 C CA . ARG A 1 83 ? 10.466 -5.231 47.901 1.00 13.61 83 ARG A CA 1
ATOM 1329 C C . ARG A 1 83 ? 11.919 -4.860 47.585 1.00 10.67 83 ARG A C 1
ATOM 1330 O O . ARG A 1 83 ? 12.490 -3.941 48.174 1.00 11.16 83 ARG A O 1
ATOM 1351 N N . GLU A 1 84 ? 12.500 -5.562 46.628 1.00 9.24 84 GLU A N 1
ATOM 1352 C CA . GLU A 1 84 ? 13.874 -5.306 46.223 1.00 8.08 84 GLU A CA 1
ATOM 1353 C C . GLU A 1 84 ? 13.937 -4.019 45.386 1.00 9.99 84 GLU A C 1
ATOM 1354 O O . GLU A 1 84 ? 14.869 -3.208 45.497 1.00 9.59 84 GLU A O 1
ATOM 1366 N N . ARG A 1 85 ? 12.936 -3.821 44.539 1.00 12.67 85 ARG A N 1
ATOM 1367 C CA . ARG A 1 85 ? 12.832 -2.589 43.761 1.00 10.67 85 ARG A CA 1
ATOM 1368 C C . ARG A 1 85 ? 12.811 -1.390 44.691 1.00 10.38 85 ARG A C 1
ATOM 1369 O O . ARG A 1 85 ? 13.549 -0.399 44.491 1.00 9.56 85 ARG A O 1
ATOM 1390 N N . ASP A 1 86 ? 11.917 -1.474 45.675 1.00 12.03 86 ASP A N 1
ATOM 1391 C CA . ASP A 1 86 ? 11.694 -0.394 46.623 1.00 9.46 86 ASP A CA 1
ATOM 1392 C C . ASP A 1 86 ? 12.967 -0.088 47.415 1.00 12.04 86 ASP A C 1
ATOM 1393 O O . ASP A 1 86 ? 13.320 1.075 47.616 1.00 12.03 86 ASP A O 1
ATOM 1402 N N . ALA A 1 87 ? 13.672 -1.125 47.848 1.00 8.64 87 ALA A N 1
ATOM 1403 C CA . ALA A 1 87 ? 14.902 -0.923 48.603 1.00 9.59 87 ALA A CA 1
ATOM 1404 C C . ALA A 1 87 ? 15.989 -0.265 47.740 1.00 10.87 87 ALA A C 1
ATOM 1405 O O . ALA A 1 87 ? 16.611 0.698 48.158 1.00 7.99 87 ALA A O 1
ATOM 1412 N N . TRP A 1 88 ? 16.192 -0.756 46.518 1.00 10.60 88 TRP A N 1
ATOM 1413 C CA . TRP A 1 88 ? 17.160 -0.166 45.626 1.00 10.44 88 TRP A CA 1
ATOM 1414 C C . TRP A 1 88 ? 16.875 1.330 45.375 1.00 10.65 88 TRP A C 1
ATOM 1415 O O . TRP A 1 88 ? 17.755 2.200 45.497 1.00 8.88 88 TRP A O 1
ATOM 1436 N N . LEU A 1 89 ? 15.627 1.627 45.058 1.00 9.43 89 LEU A N 1
ATOM 1437 C CA . LEU A 1 89 ? 15.227 2.992 44.701 1.00 9.34 89 LEU A CA 1
ATOM 1438 C C . LEU A 1 89 ? 15.369 3.918 45.905 1.00 11.60 89 LEU A C 1
ATOM 1439 O O . LEU A 1 89 ? 15.832 5.050 45.763 1.00 12.42 89 LEU A O 1
ATOM 1455 N N . GLU A 1 90 ? 15.002 3.438 47.093 1.00 9.61 90 GLU A N 1
ATOM 1456 C CA . GLU A 1 90 ? 15.193 4.229 48.313 1.00 9.79 90 GLU A CA 1
ATOM 1457 C C . GLU A 1 90 ? 16.639 4.721 48.412 1.00 11.16 90 GLU A C 1
ATOM 1458 O O . GLU A 1 90 ? 16.911 5.915 48.652 1.00 12.06 90 GLU A O 1
ATOM 1470 N N . HIS A 1 91 ? 17.573 3.795 48.240 1.00 9.42 91 HIS A N 1
ATOM 1471 C CA . HIS A 1 91 ? 18.960 4.132 48.473 1.00 10.28 91 HIS A CA 1
ATOM 1472 C C . HIS A 1 91 ? 19.539 4.956 47.343 1.00 9.38 91 HIS A C 1
ATOM 1473 O O . HIS A 1 91 ? 20.353 5.838 47.594 1.00 14.39 91 HIS A O 1
ATOM 1487 N N . MET A 1 92 ? 19.108 4.714 46.105 1.00 8.11 92 MET A N 1
ATOM 1488 C CA . MET A 1 92 ? 19.666 5.503 45.012 1.00 8.25 92 MET A CA 1
ATOM 1489 C C . MET A 1 92 ? 19.092 6.899 45.051 1.00 9.42 92 MET A C 1
ATOM 1490 O O . MET A 1 92 ? 19.789 7.889 44.790 1.00 12.34 92 MET A O 1
ATOM 1504 N N . LEU A 1 93 ? 17.813 7.028 45.357 1.00 12.95 93 LEU A N 1
ATOM 1505 C CA . LEU A 1 93 ? 17.295 8.382 45.465 1.00 14.17 93 LEU A CA 1
ATOM 1506 C C . LEU A 1 93 ? 17.974 9.150 46.603 1.00 14.45 93 LEU A C 1
ATOM 1507 O O . LEU A 1 93 ? 18.273 10.339 46.463 1.00 13.67 93 LEU A O 1
ATOM 1523 N N . ALA A 1 94 ? 18.217 8.491 47.730 1.00 12.52 94 ALA A N 1
ATOM 1524 C CA . ALA A 1 94 ? 18.915 9.148 48.830 1.00 13.04 94 ALA A CA 1
ATOM 1525 C C . ALA A 1 94 ? 20.315 9.554 48.400 1.00 12.69 94 ALA A C 1
ATOM 1526 O O . ALA A 1 94 ? 20.791 10.640 48.746 1.00 14.95 94 ALA A O 1
ATOM 1533 N N . ALA A 1 95 ? 20.981 8.697 47.636 1.00 11.60 95 ALA A N 1
ATOM 1534 C CA . ALA A 1 95 ? 22.347 8.986 47.212 1.00 13.08 95 ALA A CA 1
ATOM 1535 C C . ALA A 1 95 ? 22.392 10.251 46.325 1.00 17.58 95 ALA A C 1
ATOM 1536 O O . ALA A 1 95 ? 23.296 11.070 46.481 1.00 13.89 95 ALA A O 1
ATOM 1543 N N . LEU A 1 96 ? 21.428 10.405 45.405 1.00 12.48 96 LEU A N 1
ATOM 1544 C CA . LEU A 1 96 ? 21.335 11.621 44.586 1.00 13.60 96 LEU A CA 1
ATOM 1545 C C . LEU A 1 96 ? 21.179 12.854 45.439 1.00 15.56 96 LEU A C 1
ATOM 1546 O O . LEU A 1 96 ? 21.818 13.882 45.206 1.00 16.50 96 LEU A O 1
ATOM 1562 N N . ASN A 1 97 ? 20.320 12.755 46.433 1.00 15.28 97 ASN A N 1
ATOM 1563 C CA . ASN A 1 97 ? 20.100 13.897 47.317 1.00 20.28 97 ASN A CA 1
ATOM 1564 C C . ASN A 1 97 ? 21.339 14.224 48.155 1.00 19.90 97 ASN A C 1
ATOM 1565 O O . ASN A 1 97 ? 21.750 15.384 48.228 1.00 23.73 97 ASN A O 1
ATOM 1576 N N . GLU A 1 98 ? 21.961 13.209 48.758 1.00 17.62 98 GLU A N 1
ATOM 1577 C CA . GLU A 1 98 ? 23.126 13.414 49.607 1.00 17.88 98 GLU A CA 1
ATOM 1578 C C . GLU A 1 98 ? 24.386 13.818 48.828 1.00 26.41 98 GLU A C 1
ATOM 1579 O O . GLU A 1 98 ? 25.214 14.535 49.363 1.00 22.11 98 GLU A O 1
ATOM 1591 N N . ALA A 1 99 ? 24.495 13.438 47.560 1.00 18.22 99 ALA A N 1
ATOM 1592 C CA . ALA A 1 99 ? 25.662 13.769 46.742 1.00 18.17 99 ALA A CA 1
ATOM 1593 C C . ALA A 1 99 ? 25.600 15.189 46.198 1.00 17.87 99 ALA A C 1
ATOM 1594 O O . ALA A 1 99 ? 26.559 15.662 45.606 1.00 27.73 99 ALA A O 1
ATOM 1601 N N . GLY A 1 100 ? 24.469 15.853 46.393 1.00 21.84 100 GLY A N 1
ATOM 1602 C CA . GLY A 1 100 ? 24.312 17.227 45.970 1.00 19.47 100 GLY A CA 1
ATOM 1603 C C . GLY A 1 100 ? 24.034 17.422 44.489 1.00 23.54 100 GLY A C 1
ATOM 1604 O O . GLY A 1 100 ? 24.407 18.436 43.914 1.00 31.75 100 GLY A O 1
ATOM 1608 N N . VAL A 1 101 ? 23.347 16.475 43.871 1.00 16.93 101 VAL A N 1
ATOM 1609 C CA . VAL A 1 101 ? 23.060 16.579 42.455 1.00 14.44 101 VAL A CA 1
ATOM 1610 C C . VAL A 1 101 ? 22.044 17.691 42.253 1.00 15.27 101 VAL A C 1
ATOM 1611 O O . VAL A 1 101 ? 20.975 17.645 42.846 1.00 18.65 101 VAL A O 1
ATOM 1624 N N . PRO A 1 102 ? 22.378 18.696 41.421 1.00 18.29 102 PRO A N 1
ATOM 1625 C CA . PRO A 1 102 ? 21.497 19.841 41.192 1.00 19.60 102 PRO A CA 1
ATOM 1626 C C . PRO A 1 102 ? 20.305 19.527 40.308 1.00 18.70 102 PRO A C 1
ATOM 1627 O O . PRO A 1 102 ? 20.374 18.616 39.474 1.00 15.81 102 PRO A O 1
ATOM 1638 N N . GLU A 1 103 ? 19.237 20.293 40.488 1.00 17.87 103 GLU A N 1
ATOM 1639 C CA . GLU A 1 103 ? 18.097 20.259 39.573 1.00 16.52 103 GLU A CA 1
ATOM 1640 C C . GLU A 1 103 ? 18.440 21.135 38.372 1.00 24.33 103 GLU A C 1
ATOM 1641 O O . GLU A 1 103 ? 19.227 22.075 38.497 1.00 32.77 103 GLU A O 1
ATOM 1653 N N . PRO A 1 104 ? 17.857 20.845 37.201 1.00 17.04 104 PRO A N 1
ATOM 1654 C CA . PRO A 1 104 ? 16.920 19.776 36.841 1.00 15.07 104 PRO A CA 1
ATOM 1655 C C . PRO A 1 104 ? 17.563 18.402 36.586 1.00 12.84 104 PRO A C 1
ATOM 1656 O O . PRO A 1 104 ? 16.845 17.405 36.425 1.00 11.40 104 PRO A O 1
ATOM 1667 N N . ALA A 1 105 ? 18.883 18.341 36.566 1.00 12.80 105 ALA A N 1
ATOM 1668 C CA . ALA A 1 105 ? 19.554 17.105 36.197 1.00 12.91 105 ALA A CA 1
ATOM 1669 C C . ALA A 1 105 ? 19.148 15.983 37.143 1.00 10.65 105 ALA A C 1
ATOM 1670 O O . ALA A 1 105 ? 18.944 14.856 36.708 1.00 10.26 105 ALA A O 1
ATOM 1677 N N . ARG A 1 106 ? 19.075 16.283 38.445 1.00 11.20 106 ARG A N 1
ATOM 1678 C CA . ARG A 1 106 ? 18.682 15.276 39.431 1.00 10.71 106 ARG A CA 1
ATOM 1679 C C . ARG A 1 106 ? 17.345 14.638 39.087 1.00 13.93 106 ARG A C 1
ATOM 1680 O O . ARG A 1 106 ? 17.154 13.426 39.266 1.00 11.09 106 ARG A O 1
ATOM 1701 N N . SER A 1 107 ? 16.398 15.445 38.613 1.00 11.90 107 SER A N 1
ATOM 1702 C CA . SER A 1 107 ? 15.074 14.930 38.255 1.00 11.54 107 SER A CA 1
ATOM 1703 C C . SER A 1 107 ? 15.139 13.956 37.090 1.00 9.37 107 SER A C 1
ATOM 1704 O O . SER A 1 107 ? 14.430 12.955 37.075 1.00 8.85 107 SER A O 1
ATOM 1712 N N . VAL A 1 108 ? 15.984 14.265 36.114 1.00 9.30 108 VAL A N 1
ATOM 1713 C CA . VAL A 1 108 ? 16.155 13.381 34.943 1.00 11.19 108 VAL A CA 1
ATOM 1714 C C . VAL A 1 108 ? 16.670 12.022 35.412 1.00 10.72 108 VAL A C 1
ATOM 1715 O O . VAL A 1 108 ? 16.178 10.980 34.990 1.00 7.05 108 VAL A O 1
ATOM 1728 N N . MET A 1 109 ? 17.669 12.045 36.287 1.00 10.30 109 MET A N 1
ATOM 1729 C CA . MET A 1 109 ? 18.259 10.838 36.838 1.00 7.01 109 MET A CA 1
ATOM 1730 C C . MET A 1 109 ? 17.216 10.034 37.629 1.00 6.71 109 MET A C 1
ATOM 1731 O O . MET A 1 109 ? 17.106 8.825 37.443 1.00 8.64 109 MET A O 1
ATOM 1745 N N . GLU A 1 110 ? 16.436 10.713 38.462 1.00 8.01 110 GLU A N 1
ATOM 1746 C CA . GLU A 1 110 ? 15.336 10.079 39.200 1.00 10.11 110 GLU A CA 1
ATOM 1747 C C . GLU A 1 110 ? 14.329 9.434 38.250 1.00 8.18 110 GLU A C 1
ATOM 1748 O O . GLU A 1 110 ? 13.905 8.272 38.426 1.00 10.00 110 GLU A O 1
ATOM 1760 N N . ASN A 1 111 ? 13.980 10.151 37.195 1.00 7.25 111 ASN A N 1
ATOM 1761 C CA . ASN A 1 111 ? 12.994 9.632 36.258 1.00 7.26 111 ASN A CA 1
ATOM 1762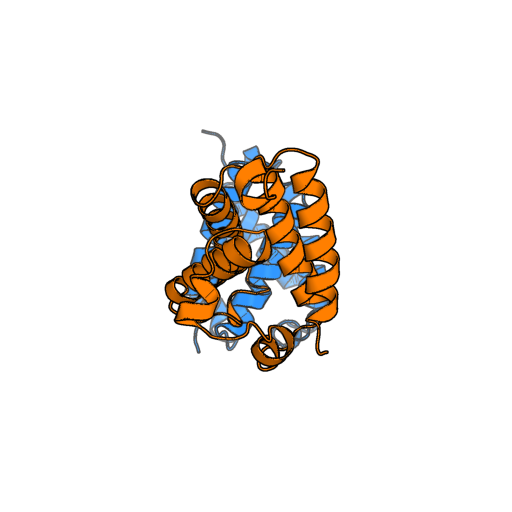 C C . ASN A 1 111 ? 13.527 8.333 35.646 1.00 7.73 111 ASN A C 1
ATOM 1763 O O . ASN A 1 111 ? 12.815 7.339 35.531 1.00 9.63 111 ASN A O 1
ATOM 1774 N N . TYR A 1 112 ? 14.799 8.349 35.253 1.00 6.01 112 TYR A N 1
ATOM 1775 C CA . TYR A 1 112 ? 15.395 7.182 34.647 1.00 5.54 112 TYR A CA 1
ATOM 1776 C C . TYR A 1 112 ? 15.402 6.001 35.652 1.00 8.69 112 TYR A C 1
ATOM 1777 O O . TYR A 1 112 ? 14.999 4.875 35.317 1.00 8.50 112 TYR A O 1
ATOM 1795 N N . PHE A 1 113 ? 15.819 6.267 36.887 1.00 7.57 113 PHE A N 1
ATOM 1796 C CA . PHE A 1 113 ? 15.933 5.220 37.900 1.00 7.06 113 PHE A CA 1
ATOM 1797 C C . PHE A 1 113 ? 14.576 4.587 38.227 1.00 9.17 113 PHE A C 1
ATOM 1798 O O . PHE A 1 113 ? 14.481 3.372 38.445 1.00 9.83 113 PHE A O 1
ATOM 1815 N N . ARG A 1 114 ? 13.532 5.400 38.277 1.00 7.71 114 ARG A N 1
ATOM 1816 C CA . ARG A 1 114 ? 12.214 4.892 38.661 1.00 11.62 114 ARG A CA 1
ATOM 1817 C C . ARG A 1 114 ? 11.744 3.924 37.589 1.00 15.11 114 ARG A C 1
ATOM 1818 O O . ARG A 1 114 ? 11.189 2.871 37.874 1.00 12.81 114 ARG A O 1
ATOM 1839 N N . HIS A 1 115 ? 11.998 4.265 36.339 1.00 11.69 115 HIS A N 1
ATOM 1840 C CA . HIS A 1 115 ? 11.608 3.398 35.242 1.00 10.10 115 HIS A CA 1
ATOM 1841 C C . HIS A 1 115 ? 12.454 2.126 35.220 1.00 10.58 115 HIS A C 1
ATOM 1842 O O . HIS A 1 115 ? 11.923 1.024 35.141 1.00 9.27 115 HIS A O 1
ATOM 1856 N N . ALA A 1 116 ? 13.772 2.291 35.324 1.00 8.76 116 ALA A N 1
ATOM 1857 C CA . ALA A 1 116 ? 14.713 1.175 35.234 1.00 10.58 116 ALA A CA 1
ATOM 1858 C C . ALA A 1 116 ? 14.509 0.160 36.374 1.00 9.21 116 ALA A C 1
ATOM 1859 O O . ALA A 1 116 ? 14.572 -1.068 36.151 1.00 9.33 116 ALA A O 1
ATOM 1866 N N . ALA A 1 117 ? 14.289 0.666 37.582 1.00 8.91 117 ALA A N 1
ATOM 1867 C CA . ALA A 1 117 ? 14.081 -0.210 38.736 1.00 9.37 117 ALA A CA 1
ATOM 1868 C C . ALA A 1 117 ? 12.823 -1.062 38.558 1.00 9.17 117 ALA A C 1
ATOM 1869 O O . ALA A 1 117 ? 12.825 -2.228 38.890 1.00 10.87 117 ALA A O 1
ATOM 1876 N N . GLN A 1 118 ? 11.746 -0.461 38.074 1.00 7.81 118 GLN A N 1
ATOM 1877 C CA . GLN A 1 118 ? 10.511 -1.194 37.782 1.00 9.53 118 GLN A CA 1
ATOM 1878 C C . GLN A 1 118 ? 10.762 -2.260 36.734 1.00 10.55 118 GLN A C 1
ATOM 1879 O O . GLN A 1 118 ? 10.391 -3.436 36.921 1.00 9.53 118 GLN A O 1
ATOM 1893 N N . ALA A 1 119 ? 11.396 -1.860 35.638 1.00 11.00 119 ALA A N 1
ATOM 1894 C CA . ALA A 1 119 ? 11.649 -2.777 34.526 1.00 9.48 119 ALA A CA 1
ATOM 1895 C C . ALA A 1 119 ? 12.661 -3.913 34.836 1.00 7.72 119 ALA A C 1
ATOM 1896 O O . ALA A 1 119 ? 12.797 -4.862 34.050 1.00 10.43 119 ALA A O 1
ATOM 1903 N N . MET A 1 120 ? 13.379 -3.821 35.943 1.00 6.75 120 MET A N 1
ATOM 1904 C CA . MET A 1 120 ? 14.332 -4.844 36.335 1.00 9.37 120 MET A CA 1
ATOM 1905 C C . MET A 1 120 ? 13.644 -6.013 37.045 1.00 8.84 120 MET A C 1
ATOM 1906 O O . MET A 1 120 ? 14.232 -7.078 37.226 1.00 9.76 120 MET A O 1
ATOM 1920 N N . MET A 1 121 ? 12.421 -5.816 37.501 1.00 8.23 121 MET A N 1
ATOM 1921 C CA . MET A 1 121 ? 11.778 -6.852 38.296 1.00 9.33 121 MET A CA 1
ATOM 1922 C C . MET A 1 121 ? 11.605 -8.112 37.457 1.00 12.30 121 MET A C 1
ATOM 1923 O O . MET A 1 121 ? 11.278 -8.035 36.265 1.00 9.68 121 MET A O 1
ATOM 1937 N N . ASN A 1 122 ? 11.739 -9.261 38.112 1.00 11.07 122 ASN A N 1
ATOM 1938 C CA . ASN A 1 122 ? 11.637 -10.528 37.419 1.00 11.95 122 ASN A CA 1
ATOM 1939 C C . ASN A 1 122 ? 10.870 -11.620 38.176 1.00 13.46 122 ASN A C 1
ATOM 1940 O O . ASN A 1 122 ? 10.767 -12.745 37.682 1.00 14.45 122 ASN A O 1
ATOM 1951 N N . ARG A 1 123 ? 10.309 -11.311 39.344 1.00 13.93 123 ARG A N 1
ATOM 1952 C CA . ARG A 1 123 ? 9.561 -12.316 40.122 1.00 15.71 123 ARG A CA 1
ATOM 1953 C C . ARG A 1 123 ? 8.414 -11.665 40.884 1.00 22.94 123 ARG A C 1
ATOM 1954 O O . ARG A 1 123 ? 8.659 -10.695 41.604 1.00 23.90 123 ARG A O 1
ATOM 1975 N N . GLU B 1 3 ? -14.166 33.843 67.710 1.00 74.94 3 GLU B N 1
ATOM 1976 C CA . GLU B 1 3 ? -12.888 33.944 67.015 1.00 76.02 3 GLU B CA 1
ATOM 1977 C C . GLU B 1 3 ? -12.780 32.882 65.923 1.00 70.18 3 GLU B C 1
ATOM 1978 O O . GLU B 1 3 ? -13.388 31.815 66.027 1.00 63.28 3 GLU B O 1
ATOM 1989 N N . PRO B 1 4 ? -11.994 33.171 64.872 1.00 67.70 4 PRO B N 1
ATOM 1990 C CA . PRO B 1 4 ? -11.892 32.237 63.746 1.00 61.73 4 PRO B CA 1
ATOM 1991 C C . PRO B 1 4 ? -11.256 30.911 64.136 1.00 59.83 4 PRO B C 1
ATOM 1992 O O . PRO B 1 4 ? -10.332 30.883 64.948 1.00 61.51 4 PRO B O 1
ATOM 2003 N N . THR B 1 5 ? -11.760 29.822 63.568 1.00 29.68 5 THR B N 1
ATOM 2004 C CA . THR B 1 5 ? -11.116 28.521 63.716 1.00 34.47 5 THR B CA 1
ATOM 2005 C C . THR B 1 5 ? -9.815 28.526 62.920 1.00 31.67 5 THR B C 1
ATOM 2006 O O . THR B 1 5 ? -9.628 29.373 62.049 1.00 42.46 5 THR B O 1
ATOM 2017 N N . ILE B 1 6 ? -8.926 27.575 63.184 1.00 27.95 6 ILE B N 1
ATOM 2018 C CA . ILE B 1 6 ? -7.755 27.424 62.327 1.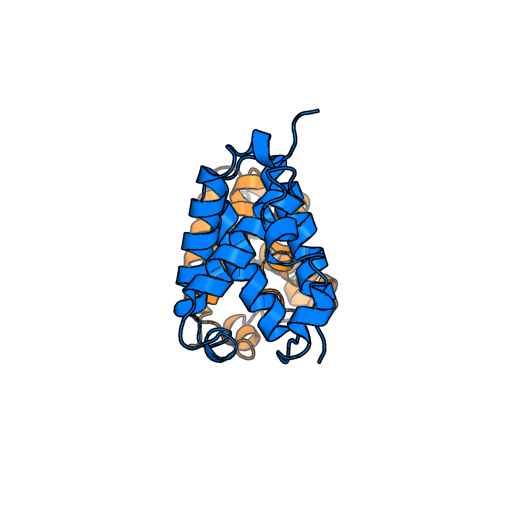00 28.62 6 ILE B CA 1
ATOM 2019 C C . ILE B 1 6 ? -8.223 27.118 60.909 1.00 30.64 6 ILE B C 1
ATOM 2020 O O . ILE B 1 6 ? -7.671 27.642 59.948 1.00 32.04 6 ILE B O 1
ATOM 2036 N N . TYR B 1 7 ? -9.253 26.289 60.790 1.00 39.99 7 TYR B N 1
ATOM 2037 C CA . TYR B 1 7 ? -9.846 25.986 59.499 1.00 36.01 7 TYR B CA 1
ATOM 2038 C C . TYR B 1 7 ? -10.080 27.284 58.730 1.00 39.71 7 TYR B C 1
ATOM 2039 O O . TYR B 1 7 ? -9.701 27.418 57.567 1.00 49.01 7 TYR B O 1
ATOM 2057 N N . GLU B 1 8 ? -10.688 28.250 59.405 1.00 28.89 8 GLU B N 1
ATOM 2058 C CA . GLU B 1 8 ? -10.950 29.531 58.782 1.00 29.82 8 GLU B CA 1
ATOM 2059 C C . GLU B 1 8 ? -9.659 30.337 58.602 1.00 28.37 8 GLU B C 1
ATOM 2060 O O . GLU B 1 8 ? -9.397 30.857 57.518 1.00 30.62 8 GLU B O 1
ATOM 2072 N N . GLN B 1 9 ? -8.836 30.401 59.643 1.00 28.28 9 GLN B N 1
ATOM 2073 C CA . GLN B 1 9 ? -7.596 31.185 59.606 1.00 37.32 9 GLN B CA 1
ATOM 2074 C C . GLN B 1 9 ? -6.766 30.893 58.344 1.00 37.74 9 GLN B C 1
ATOM 2075 O O . GLN B 1 9 ? -6.204 31.809 57.746 1.00 41.10 9 GLN B O 1
ATOM 2089 N N . ILE B 1 10 ? -6.707 29.631 57.924 1.00 30.84 10 ILE B N 1
ATOM 2090 C CA . ILE B 1 10 ? -5.807 29.254 56.828 1.00 29.15 10 ILE B CA 1
ATOM 2091 C C . ILE B 1 10 ? -6.447 29.126 55.457 1.00 31.07 10 ILE B C 1
ATOM 2092 O O . ILE B 1 10 ? -5.759 28.771 54.491 1.00 32.88 10 ILE B O 1
ATOM 2108 N N . GLY B 1 11 ? -7.737 29.416 55.351 1.00 34.48 11 GLY B N 1
ATOM 2109 C CA . GLY B 1 11 ? -8.386 29.471 54.048 1.00 34.44 11 GLY B CA 1
ATOM 2110 C C . GLY B 1 11 ? -9.285 28.288 53.759 1.00 24.19 11 GLY B C 1
ATOM 2111 O O . GLY B 1 11 ? -9.665 28.047 52.606 1.00 31.05 11 GLY B O 1
ATOM 2115 N N . GLY B 1 12 ? -9.603 27.533 54.806 1.00 27.19 12 GLY B N 1
ATOM 2116 C CA . GLY B 1 12 ? -10.581 26.463 54.727 1.00 29.72 12 GLY B CA 1
ATOM 2117 C C . GLY B 1 12 ? -10.284 25.345 53.749 1.00 25.44 12 GLY B C 1
ATOM 2118 O O . GLY B 1 12 ? -9.123 24.959 53.535 1.00 17.54 12 GLY B O 1
ATOM 2122 N N . GLU B 1 13 ? -11.345 24.811 53.153 1.00 21.30 13 GLU B N 1
ATOM 2123 C CA . GLU B 1 13 ? -11.235 23.571 52.393 1.00 25.80 13 GLU B CA 1
ATOM 2124 C C . GLU B 1 13 ? -10.148 23.629 51.313 1.00 22.54 13 GLU B C 1
ATOM 2125 O O . GLU B 1 13 ? -9.405 22.679 51.144 1.00 18.25 13 GLU B O 1
ATOM 2137 N N . ALA B 1 14 ? -10.062 24.732 50.573 1.00 20.41 14 ALA B N 1
ATOM 2138 C CA . ALA B 1 14 ? -9.056 24.815 49.513 1.00 19.01 14 ALA B CA 1
ATOM 2139 C C . ALA B 1 14 ? -7.630 24.612 50.016 1.00 17.49 14 ALA B C 1
ATOM 2140 O O . ALA B 1 14 ? -6.799 24.033 49.325 1.00 21.90 14 ALA B O 1
ATOM 2147 N N . THR B 1 15 ? -7.333 25.103 51.212 1.00 17.02 15 THR B N 1
ATOM 2148 C CA . THR B 1 15 ? -5.979 25.009 51.731 1.00 16.00 15 THR B CA 1
ATOM 2149 C C . THR B 1 15 ? -5.715 23.577 52.191 1.00 14.80 15 THR B C 1
ATOM 2150 O O . THR B 1 15 ? -4.636 23.041 51.951 1.00 14.06 15 THR B O 1
ATOM 2161 N N . PHE B 1 16 ? -6.707 22.930 52.790 1.00 15.23 16 PHE B N 1
ATOM 2162 C CA . PHE B 1 16 ? -6.514 21.534 53.198 1.00 14.01 16 PHE B CA 1
ATOM 2163 C C . PHE B 1 16 ? -6.346 20.668 51.974 1.00 13.82 16 PHE B C 1
ATOM 2164 O O . PHE B 1 16 ? -5.563 19.716 51.997 1.00 13.19 16 PHE B O 1
ATOM 2181 N N . ARG B 1 17 ? -7.034 21.002 50.887 1.00 14.80 17 ARG B N 1
ATOM 2182 C CA . ARG B 1 17 ? -6.876 20.231 49.654 1.00 14.99 17 ARG B CA 1
ATOM 2183 C C . ARG B 1 17 ? -5.440 20.327 49.168 1.00 16.74 17 ARG B C 1
ATOM 2184 O O . ARG B 1 17 ? -4.844 19.326 48.761 1.00 15.20 17 ARG B O 1
ATOM 2205 N N . ARG B 1 18 ? -4.878 21.529 49.238 1.00 14.54 18 ARG B N 1
ATOM 2206 C CA . ARG B 1 18 ? -3.522 21.760 48.765 1.00 14.40 18 ARG B CA 1
ATOM 2207 C C . ARG B 1 18 ? -2.507 21.008 49.635 1.00 17.14 18 ARG B C 1
ATOM 2208 O O . ARG B 1 18 ? -1.586 20.364 49.109 1.00 14.96 18 ARG B O 1
ATOM 2229 N N . ILE B 1 19 ? -2.681 21.069 50.956 1.00 14.08 19 ILE B N 1
ATOM 2230 C CA . ILE B 1 19 ? -1.793 20.360 51.879 1.00 13.05 19 ILE B CA 1
ATOM 2231 C C . ILE B 1 19 ? -1.795 18.872 51.570 1.00 12.36 19 ILE B C 1
ATOM 2232 O O . ILE B 1 19 ? -0.752 18.259 51.423 1.00 12.25 19 ILE B O 1
ATOM 2248 N N . VAL B 1 20 ? -2.990 18.294 51.462 1.00 12.90 20 VAL B N 1
ATOM 2249 C CA . VAL B 1 20 ? -3.109 16.847 51.313 1.00 12.50 20 VAL B CA 1
ATOM 2250 C C . VAL B 1 20 ? -2.617 16.453 49.937 1.00 11.39 20 VAL B C 1
ATOM 2251 O O . VAL B 1 20 ? -1.997 15.396 49.806 1.00 11.04 20 VAL B O 1
ATOM 2264 N N . ASP B 1 21 ? -2.842 17.279 48.911 1.00 12.18 21 ASP B N 1
ATOM 2265 C CA . ASP B 1 21 ? -2.293 16.968 47.594 1.00 13.35 21 ASP B CA 1
ATOM 2266 C C . ASP B 1 21 ? -0.759 16.853 47.619 1.00 12.24 21 ASP B C 1
ATOM 2267 O O . ASP B 1 21 ? -0.194 15.933 47.028 1.00 12.30 21 ASP B O 1
ATOM 2276 N N . ILE B 1 22 ? -0.092 17.809 48.271 1.00 12.05 22 ILE B N 1
ATOM 2277 C CA . ILE B 1 22 ? 1.373 17.830 48.322 1.00 12.01 22 ILE B CA 1
ATOM 2278 C C . ILE B 1 22 ? 1.866 16.647 49.138 1.00 11.12 22 ILE B C 1
ATOM 2279 O O . ILE B 1 22 ? 2.762 15.917 48.705 1.00 11.20 22 ILE B O 1
ATOM 2295 N N . PHE B 1 23 ? 1.248 16.436 50.296 1.00 10.70 23 PHE B N 1
ATOM 2296 C CA . PHE B 1 23 ? 1.581 15.331 51.183 1.00 9.98 23 PHE B CA 1
ATOM 2297 C C . PHE B 1 23 ? 1.528 14.002 50.430 1.00 10.36 23 PHE B C 1
ATOM 2298 O O . PHE B 1 23 ? 2.501 13.253 50.403 1.00 10.24 23 PHE B O 1
ATOM 2315 N N . TYR B 1 24 ? 0.394 13.733 49.792 1.00 12.08 24 TYR B N 1
ATOM 2316 C CA . TYR B 1 24 ? 0.211 12.447 49.113 1.00 11.53 24 TYR B CA 1
ATOM 2317 C C . TYR B 1 24 ? 1.128 12.288 47.904 1.00 18.88 24 TYR B C 1
ATOM 2318 O O . TYR B 1 24 ? 1.535 11.172 47.587 1.00 15.84 24 TYR B O 1
ATOM 2336 N N . ALA B 1 25 ? 1.463 13.379 47.217 1.00 12.13 25 ALA B N 1
ATOM 2337 C CA . ALA B 1 25 ? 2.399 13.262 46.093 1.00 13.36 25 ALA B CA 1
ATOM 2338 C C . ALA B 1 25 ? 3.746 12.754 46.608 1.00 11.88 25 ALA B C 1
ATOM 2339 O O . ALA B 1 25 ? 4.402 11.906 45.997 1.00 12.33 25 ALA B O 1
ATOM 2346 N N . ARG B 1 26 ? 4.152 13.296 47.757 1.00 11.29 26 ARG B N 1
ATOM 2347 C CA . ARG B 1 26 ? 5.429 12.919 48.380 1.00 11.24 26 ARG B CA 1
ATOM 2348 C C . ARG B 1 26 ? 5.411 11.468 48.885 1.00 12.80 26 ARG B C 1
ATOM 2349 O O . ARG B 1 26 ? 6.387 10.723 48.704 1.00 11.15 26 ARG B O 1
ATOM 2370 N N . VAL B 1 27 ? 4.294 11.056 49.479 1.00 11.42 27 VAL B N 1
ATOM 2371 C CA . VAL B 1 27 ? 4.100 9.696 49.972 1.00 11.37 27 VAL B CA 1
ATOM 2372 C C . VAL B 1 27 ? 4.166 8.725 48.801 1.00 10.67 27 VAL B C 1
ATOM 2373 O O . VAL B 1 27 ? 4.862 7.700 48.853 1.00 13.68 27 VAL B O 1
ATOM 2386 N N . GLU B 1 28 ? 3.459 9.068 47.726 1.00 11.10 28 GLU B N 1
ATOM 2387 C CA . GLU B 1 28 ? 3.377 8.175 46.584 1.00 11.94 28 GLU B CA 1
ATOM 2388 C C . GLU B 1 28 ? 4.759 7.942 45.989 1.00 13.71 28 GLU B C 1
ATOM 2389 O O . GLU B 1 28 ? 5.063 6.836 45.495 1.00 17.54 28 GLU B O 1
ATOM 2401 N N . ALA B 1 29 ? 5.595 8.980 46.034 1.00 14.87 29 ALA B N 1
ATOM 2402 C CA . ALA B 1 29 ? 6.945 8.940 45.458 1.00 14.81 29 ALA B CA 1
ATOM 2403 C C . ALA B 1 29 ? 8.005 8.357 46.406 1.00 19.13 29 ALA B C 1
ATOM 2404 O O . ALA B 1 29 ? 9.165 8.231 46.015 1.00 17.75 29 ALA B O 1
ATOM 2411 N N . ASP B 1 30 ? 7.616 8.007 47.632 1.00 12.23 30 ASP B N 1
ATOM 2412 C CA . ASP B 1 30 ? 8.571 7.590 48.660 1.00 13.71 30 ASP B CA 1
ATOM 2413 C C . ASP B 1 30 ? 8.550 6.076 48.894 1.00 14.09 30 ASP B C 1
ATOM 2414 O O . ASP B 1 30 ? 7.634 5.561 49.535 1.00 12.83 30 ASP B O 1
ATOM 2423 N N . PRO B 1 31 ? 9.566 5.350 48.387 1.00 13.25 31 PRO B N 1
ATOM 2424 C CA . PRO B 1 31 ? 9.511 3.899 48.602 1.00 13.56 31 PRO B CA 1
ATOM 2425 C C . PRO B 1 31 ? 9.598 3.476 50.072 1.00 13.40 31 PRO B C 1
ATOM 2426 O O . PRO B 1 31 ? 9.373 2.296 50.348 1.00 14.02 31 PRO B O 1
ATOM 2437 N N . ARG B 1 32 ? 9.885 4.388 50.998 1.00 13.15 32 ARG B N 1
ATOM 2438 C CA . ARG B 1 32 ? 9.817 4.070 52.423 1.00 13.27 32 ARG B CA 1
ATOM 2439 C C . ARG B 1 32 ? 8.374 3.845 52.871 1.00 14.71 32 ARG B C 1
ATOM 2440 O O . ARG B 1 32 ? 8.120 3.146 53.863 1.00 14.46 32 ARG B O 1
ATOM 2461 N N . LEU B 1 33 ? 7.429 4.401 52.121 1.00 12.01 33 LEU B N 1
ATOM 2462 C CA . LEU B 1 33 ? 6.037 4.445 52.573 1.00 14.24 33 LEU B CA 1
ATOM 2463 C C . LEU B 1 33 ? 5.012 3.868 51.627 1.00 11.79 33 LEU B C 1
ATOM 2464 O O . LEU B 1 33 ? 3.979 3.402 52.082 1.00 13.12 33 LEU B O 1
ATOM 2480 N N . ARG B 1 34 ? 5.273 3.913 50.313 1.00 11.59 34 ARG B N 1
ATOM 2481 C CA . ARG B 1 34 ? 4.239 3.606 49.325 1.00 10.76 34 ARG B CA 1
ATOM 2482 C C . ARG B 1 34 ? 3.623 2.244 49.571 1.00 12.47 34 ARG B C 1
ATOM 2483 O O . ARG B 1 34 ? 2.417 2.047 49.388 1.00 11.51 34 ARG B O 1
ATOM 2504 N N . HIS B 1 35 ? 4.452 1.302 50.005 1.00 11.29 35 HIS B N 1
ATOM 2505 C CA . HIS B 1 35 ? 4.017 -0.077 50.135 1.00 14.15 35 HIS B CA 1
ATOM 2506 C C . HIS B 1 35 ? 2.909 -0.252 51.179 1.00 13.54 35 HIS B C 1
ATOM 2507 O O . HIS B 1 35 ? 2.160 -1.224 51.132 1.00 17.23 35 HIS B O 1
ATOM 2521 N N . LEU B 1 36 ? 2.805 0.692 52.106 1.00 10.48 36 LEU B N 1
ATOM 2522 C CA . LEU B 1 36 ? 1.804 0.598 53.168 1.00 10.43 36 LEU B CA 1
ATOM 2523 C C . LEU B 1 36 ? 0.436 0.994 52.695 1.00 10.55 36 LEU B C 1
ATOM 2524 O O . LEU B 1 36 ? -0.545 0.622 53.314 1.00 13.15 36 LEU B O 1
ATOM 2540 N N . PHE B 1 37 ? 0.383 1.789 51.624 1.00 10.46 37 PHE B N 1
ATOM 2541 C CA . PHE B 1 37 ? -0.873 2.367 51.130 1.00 12.06 37 PHE B CA 1
ATOM 2542 C C . PHE B 1 37 ? -1.524 1.519 50.037 1.00 16.81 37 PHE B C 1
ATOM 2543 O O . PHE B 1 37 ? -0.851 0.754 49.376 1.00 15.29 37 PHE B O 1
ATOM 2560 N N . PRO B 1 38 ? -2.844 1.648 49.855 1.00 15.23 38 PRO B N 1
ATOM 2561 C CA . PRO B 1 38 ? -3.545 0.837 48.845 1.00 18.22 38 PRO B CA 1
ATOM 2562 C C . PRO B 1 38 ? -3.110 1.133 47.407 1.00 14.45 38 PRO B C 1
ATOM 2563 O O . PRO B 1 38 ? -2.450 2.149 47.152 1.00 15.16 38 PRO B O 1
ATOM 2574 N N . ALA B 1 39 ? -3.487 0.267 46.470 1.00 15.78 39 ALA B N 1
ATOM 2575 C CA . ALA B 1 39 ? -3.206 0.517 45.070 1.00 15.78 39 ALA B CA 1
ATOM 2576 C C . ALA B 1 39 ? -3.937 1.782 44.614 1.00 14.78 39 ALA B C 1
ATOM 2577 O O . ALA B 1 39 ? -3.410 2.570 43.836 1.00 17.87 39 ALA B O 1
ATOM 2584 N N . ASP B 1 40 ? -5.160 1.948 45.089 1.00 15.06 40 ASP B N 1
ATOM 2585 C CA . ASP B 1 40 ? -5.935 3.162 44.808 1.00 16.13 40 ASP B CA 1
ATOM 2586 C C . ASP B 1 40 ? -5.823 4.110 46.009 1.00 14.36 40 ASP B C 1
ATOM 2587 O O . ASP B 1 40 ? -6.363 3.817 47.086 1.00 14.17 40 ASP B O 1
ATOM 2596 N N . LEU B 1 41 ? -5.114 5.224 45.828 1.00 13.87 41 LEU B N 1
ATOM 2597 C CA . LEU B 1 41 ? -4.854 6.146 46.929 1.00 13.00 41 LEU B CA 1
ATOM 2598 C C . LEU B 1 41 ? -6.017 7.099 47.173 1.00 13.38 41 LEU B C 1
ATOM 2599 O O . LEU B 1 41 ? -6.070 7.750 48.203 1.00 12.84 41 LEU B O 1
ATOM 2615 N N . GLU B 1 42 ? -6.958 7.173 46.239 1.00 14.45 42 GLU B N 1
ATOM 2616 C CA . GLU B 1 42 ? -7.894 8.280 46.272 1.00 14.96 42 GLU B CA 1
ATOM 2617 C C . GLU B 1 42 ? -8.837 8.249 47.480 1.00 14.93 42 GLU B C 1
ATOM 2618 O O . GLU B 1 42 ? -9.068 9.285 48.089 1.00 14.74 42 GLU B O 1
ATOM 2630 N N . PRO B 1 43 ? -9.388 7.074 47.843 1.00 15.25 43 PRO B N 1
ATOM 2631 C CA . PRO B 1 43 ? -10.287 7.150 49.002 1.00 15.39 43 PRO B CA 1
ATOM 2632 C C . PRO B 1 43 ? -9.575 7.646 50.258 1.00 14.27 43 PRO B C 1
ATOM 2633 O O . PRO B 1 43 ? -10.148 8.446 51.007 1.00 14.35 43 PRO B O 1
ATOM 2644 N N . GLY B 1 44 ? -8.341 7.197 50.490 1.00 13.36 44 GLY B N 1
ATOM 2645 C CA . GLY B 1 44 ? -7.601 7.584 51.679 1.00 15.52 44 GLY B CA 1
ATOM 2646 C C . GLY B 1 44 ? -7.235 9.041 51.678 1.00 13.51 44 GLY B C 1
ATOM 2647 O O . GLY B 1 44 ? -7.255 9.710 52.715 1.00 13.91 44 GLY B O 1
ATOM 2651 N N . LYS B 1 45 ? -6.959 9.551 50.488 1.00 13.94 45 LYS B N 1
ATOM 2652 C CA . LYS B 1 45 ? -6.639 10.944 50.337 1.00 16.03 45 LYS B CA 1
ATOM 2653 C C . LYS B 1 45 ? -7.861 11.792 50.708 1.00 15.83 45 LYS B C 1
ATOM 2654 O O . LYS B 1 45 ? -7.723 12.837 51.368 1.00 13.85 45 LYS B O 1
ATOM 2673 N N . GLU B 1 46 ? -9.052 11.343 50.298 1.00 13.73 46 GLU B N 1
ATOM 2674 C CA . GLU B 1 46 ? -10.292 12.028 50.676 1.00 14.53 46 GLU B CA 1
ATOM 2675 C C . GLU B 1 46 ? -10.480 11.961 52.201 1.00 14.13 46 GLU B C 1
ATOM 2676 O O . GLU B 1 46 ? -10.811 12.963 52.834 1.00 16.13 46 GLU B O 1
ATOM 2688 N N . HIS B 1 47 ? -10.241 10.804 52.795 1.00 13.75 47 HIS B N 1
ATOM 2689 C CA . HIS B 1 47 ? -10.452 10.660 54.236 1.00 16.56 47 HIS B CA 1
ATOM 2690 C C . HIS B 1 47 ? -9.500 11.566 55.021 1.00 13.28 47 HIS B C 1
ATOM 2691 O O . HIS B 1 47 ? -9.902 12.162 56.027 1.00 14.50 47 HIS B O 1
ATOM 2705 N N . GLN B 1 48 ? -8.246 11.637 54.583 1.00 11.94 48 GLN B N 1
ATOM 2706 C CA . GLN B 1 48 ? -7.252 12.463 55.251 1.00 11.83 48 GLN B CA 1
ATOM 2707 C C . GLN B 1 48 ? -7.662 13.934 55.160 1.00 13.81 48 GLN B C 1
ATOM 2708 O O . GLN B 1 48 ? -7.593 14.656 56.154 1.00 11.66 48 GLN B O 1
ATOM 2722 N N . ARG B 1 49 ? -8.057 14.394 53.972 1.00 12.17 49 ARG B N 1
ATOM 2723 C CA . ARG B 1 49 ? -8.513 15.784 53.824 1.00 12.73 49 ARG B CA 1
ATOM 2724 C C . ARG B 1 49 ? -9.671 16.056 54.784 1.00 14.48 49 ARG B C 1
ATOM 2725 O O . ARG B 1 49 ? -9.652 17.033 55.557 1.00 13.40 49 ARG B O 1
ATOM 2746 N N . LEU B 1 50 ? -10.677 15.194 54.780 1.00 13.92 50 LEU B N 1
ATOM 2747 C CA . LEU B 1 50 ? -11.832 15.444 55.637 1.00 14.72 50 LEU B CA 1
ATOM 2748 C C . LEU B 1 50 ? -11.432 15.412 57.122 1.00 16.57 50 LEU B C 1
ATOM 2749 O O . LEU B 1 50 ? -11.915 16.212 57.926 1.00 14.65 50 LEU B O 1
ATOM 2765 N N . PHE B 1 51 ? -10.589 14.463 57.512 1.00 13.39 51 PHE B N 1
ATOM 2766 C CA . PHE B 1 51 ? -10.183 14.418 58.915 1.00 13.06 51 PHE B CA 1
ATOM 2767 C C . PHE B 1 51 ? -9.523 15.737 59.340 1.00 14.64 51 PHE B C 1
ATOM 2768 O O . PHE B 1 51 ? -9.837 16.298 60.407 1.00 13.11 51 PHE B O 1
ATOM 2785 N N . LEU B 1 52 ? -8.578 16.216 58.532 1.00 12.20 52 LEU B N 1
ATOM 2786 C CA . LEU B 1 52 ? -7.825 17.406 58.896 1.00 13.09 52 LEU B CA 1
ATOM 2787 C C . LEU B 1 52 ? -8.769 18.608 58.988 1.00 15.20 52 LEU B C 1
ATOM 2788 O O . LEU B 1 52 ? -8.661 19.417 59.915 1.00 14.02 52 LEU B O 1
ATOM 2804 N N . MET B 1 53 ? -9.695 18.708 58.032 1.00 16.41 53 MET B N 1
ATOM 2805 C CA . MET B 1 53 ? -10.691 19.781 58.026 1.00 15.24 53 MET B CA 1
ATOM 2806 C C . MET B 1 53 ? -11.467 19.771 59.325 1.00 15.07 53 MET B C 1
ATOM 2807 O O . MET B 1 53 ? -11.692 20.807 59.961 1.00 17.02 53 MET B O 1
ATOM 2821 N N . GLN B 1 54 ? -11.894 18.587 59.720 1.00 15.08 54 GLN B N 1
ATOM 2822 C CA . GLN B 1 54 ? -12.664 18.437 60.948 1.00 15.74 54 GLN B CA 1
ATOM 2823 C C . GLN B 1 54 ? -11.840 18.736 62.199 1.00 15.67 54 GLN B C 1
ATOM 2824 O O . GLN B 1 54 ? -12.309 19.456 63.089 1.00 17.88 54 GLN B O 1
ATOM 2838 N N . TYR B 1 55 ? -10.629 18.182 62.275 1.00 14.25 55 TYR B N 1
ATOM 2839 C CA . TYR B 1 55 ? -9.795 18.350 63.462 1.00 13.93 55 TYR B CA 1
ATOM 2840 C C . TYR B 1 55 ? -9.532 19.811 63.748 1.00 15.26 55 TYR B C 1
ATOM 2841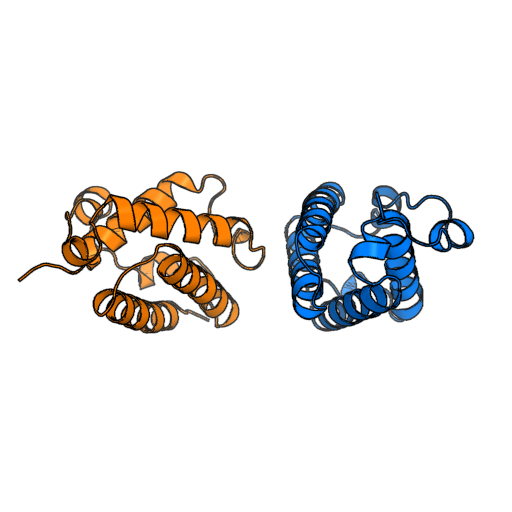 O O . TYR B 1 55 ? -9.571 20.242 64.920 1.00 16.28 55 TYR B O 1
ATOM 2859 N N . PHE B 1 56 ? -9.347 20.595 62.687 1.00 15.38 56 PHE B N 1
ATOM 2860 C CA . PHE B 1 56 ? -8.957 21.987 62.844 1.00 15.91 56 PHE B CA 1
ATOM 2861 C C . PHE B 1 56 ? -10.146 22.948 62.773 1.00 17.89 56 PHE B C 1
ATOM 2862 O O . PHE B 1 56 ? -9.985 24.144 62.541 1.00 17.35 56 PHE B O 1
ATOM 2879 N N . GLY B 1 57 ? -11.344 22.427 63.036 1.00 20.21 57 GLY B N 1
ATOM 2880 C CA . GLY B 1 57 ? -12.488 23.283 63.295 1.00 18.07 57 GLY B CA 1
ATOM 2881 C C . GLY B 1 57 ? -13.489 23.438 62.171 1.00 19.06 57 GLY B C 1
ATOM 2882 O O . GLY B 1 57 ? -14.447 24.203 62.313 1.00 19.40 57 GLY B O 1
ATOM 2886 N N . GLY B 1 58 ? -13.288 22.716 61.066 1.00 19.08 58 GLY B N 1
ATOM 2887 C CA . GLY B 1 58 ? -14.168 22.803 59.905 1.00 18.45 58 GLY B CA 1
ATOM 2888 C C . GLY B 1 58 ? -15.363 21.855 59.932 1.00 19.42 58 GLY B C 1
ATOM 2889 O O . GLY B 1 58 ? -15.764 21.396 61.013 1.00 19.46 58 GLY B O 1
ATOM 2893 N N . PRO B 1 59 ? -15.954 21.561 58.750 1.00 19.76 59 PRO B N 1
ATOM 2894 C CA . PRO B 1 59 ? -17.086 20.625 58.697 1.00 21.45 59 PRO B CA 1
ATOM 2895 C C . PRO B 1 59 ? -16.813 19.283 59.353 1.00 21.46 59 PRO B C 1
ATOM 2896 O O . PRO B 1 59 ? -15.672 18.807 59.338 1.00 19.81 59 PRO B O 1
ATOM 2907 N N . ARG B 1 60 ? -17.850 18.659 59.901 1.00 20.92 60 ARG B N 1
ATOM 2908 C CA . ARG B 1 60 ? -17.677 17.343 60.482 1.00 20.49 60 ARG B CA 1
ATOM 2909 C C . ARG B 1 60 ? -18.025 16.242 59.475 1.00 20.70 60 ARG B C 1
ATOM 2910 O O . ARG B 1 60 ? -18.494 15.158 59.826 1.00 21.17 60 ARG B O 1
ATOM 2931 N N . THR B 1 61 ? -17.720 16.514 58.214 1.00 22.47 61 THR B N 1
ATOM 2932 C CA . THR B 1 61 ? -17.944 15.540 57.157 1.00 25.50 61 THR B CA 1
ATOM 2933 C C . THR B 1 61 ? -17.232 14.208 57.449 1.00 28.34 61 THR B C 1
ATOM 2934 O O . THR B 1 61 ? -17.786 13.137 57.189 1.00 22.36 61 THR B O 1
ATOM 2945 N N . TYR B 1 62 ? -16.025 14.270 58.008 1.00 22.53 62 TYR B N 1
ATOM 2946 C CA . TYR B 1 62 ? -15.267 13.057 58.310 1.00 18.52 62 TYR B CA 1
ATOM 2947 C C . TYR B 1 62 ? -16.046 12.097 59.212 1.00 21.34 62 TYR B C 1
ATOM 2948 O O . TYR B 1 62 ? -16.180 10.917 58.901 1.00 22.20 62 TYR B O 1
ATOM 2966 N N . SER B 1 63 ? -16.556 12.599 60.332 1.00 21.83 63 SER B N 1
ATOM 2967 C CA . SER B 1 63 ? -17.309 11.751 61.247 1.00 28.46 63 SER B CA 1
ATOM 2968 C C . SER B 1 63 ? -18.612 11.258 60.606 1.00 34.15 63 SER B C 1
ATOM 2969 O O . SER B 1 63 ? -19.119 10.202 60.972 1.00 31.59 63 SER B O 1
ATOM 2977 N N . GLU B 1 64 ? -19.146 12.015 59.650 1.00 21.98 64 GLU B N 1
ATOM 2978 C CA . GLU B 1 64 ? -20.322 11.573 58.907 1.00 32.68 64 GLU B CA 1
ATOM 2979 C C . GLU B 1 64 ? -19.986 10.351 58.041 1.00 33.89 64 GLU B C 1
ATOM 2980 O O . GLU B 1 64 ? -20.793 9.427 57.953 1.00 35.09 64 GLU B O 1
ATOM 2992 N N . ARG B 1 65 ? -18.810 10.348 57.416 1.00 32.15 65 ARG B N 1
ATOM 2993 C CA . ARG B 1 65 ? -18.393 9.239 56.541 1.00 36.67 65 ARG B CA 1
ATOM 2994 C C . ARG B 1 65 ? -17.828 8.053 57.319 1.00 41.15 65 ARG B C 1
ATOM 2995 O O . ARG B 1 65 ? -18.106 6.896 57.002 1.00 47.81 65 ARG B O 1
ATOM 3016 N N . ARG B 1 66 ? -17.013 8.358 58.323 1.00 30.79 66 ARG B N 1
ATOM 3017 C CA . ARG B 1 66 ? -16.079 7.382 58.888 1.00 26.47 66 ARG B CA 1
ATOM 3018 C C . ARG B 1 66 ? -16.277 7.082 60.366 1.00 29.00 66 ARG B C 1
ATOM 3019 O O . ARG B 1 66 ? -15.629 6.178 60.899 1.00 28.00 66 ARG B O 1
ATOM 3040 N N . GLY B 1 67 ? -17.143 7.845 61.037 1.00 29.47 67 GLY B N 1
ATOM 3041 C CA . GLY B 1 67 ? -17.337 7.702 62.471 1.00 28.10 67 GLY B CA 1
ATOM 3042 C C . GLY B 1 67 ? -16.187 8.318 63.263 1.00 26.41 67 GLY B C 1
ATOM 3043 O O . GLY B 1 67 ? -15.550 9.260 62.798 1.00 24.96 67 GLY B O 1
ATOM 3047 N N . HIS B 1 68 ? -15.916 7.783 64.449 1.00 27.79 68 HIS B N 1
ATOM 3048 C CA . HIS B 1 68 ? -14.825 8.281 65.278 1.00 26.66 68 HIS B CA 1
ATOM 3049 C C . HIS B 1 68 ? -13.455 8.043 64.609 1.00 24.04 68 HIS B C 1
ATOM 3050 O O . HIS B 1 68 ? -13.221 6.988 64.012 1.00 25.28 68 HIS B O 1
ATOM 3064 N N . PRO B 1 69 ? -12.545 9.027 64.699 1.00 24.50 69 PRO B N 1
ATOM 3065 C CA . PRO B 1 69 ? -11.225 8.852 64.070 1.00 25.28 69 PRO B CA 1
ATOM 3066 C C . PRO B 1 69 ? -10.466 7.600 64.536 1.00 20.38 69 PRO B C 1
ATOM 3067 O O . PRO B 1 69 ? -9.959 6.855 63.701 1.00 19.41 69 PRO B O 1
ATOM 3078 N N . ARG B 1 70 ? -10.412 7.382 65.846 1.00 23.21 70 ARG B N 1
ATOM 3079 C CA . ARG B 1 70 ? -9.617 6.313 66.461 1.00 25.63 70 ARG B CA 1
ATOM 3080 C C . ARG B 1 70 ? -8.367 6.009 65.654 1.00 20.32 70 ARG B C 1
ATOM 3081 O O . ARG B 1 70 ? -8.143 4.863 65.262 1.00 20.43 70 ARG B O 1
ATOM 3102 N N . LEU B 1 71 ? -7.548 7.030 65.429 1.00 18.51 71 LEU B N 1
ATOM 3103 C CA . LEU B 1 71 ? -6.442 6.886 64.477 1.00 16.43 71 LEU B CA 1
ATOM 3104 C C . LEU B 1 71 ? -5.440 5.826 64.914 1.00 16.58 71 LEU B C 1
ATOM 3105 O O . LEU B 1 71 ? -4.966 5.038 64.077 1.00 15.75 71 LEU B O 1
ATOM 3121 N N . ARG B 1 72 ? -5.109 5.766 66.205 1.00 17.80 72 ARG B N 1
ATOM 3122 C CA . ARG B 1 72 ? -4.118 4.787 66.640 1.00 17.99 72 ARG B CA 1
ATOM 3123 C C . ARG B 1 72 ? -4.594 3.343 66.346 1.00 18.95 72 ARG B C 1
ATOM 3124 O O . ARG B 1 72 ? -3.814 2.495 65.872 1.00 21.14 72 ARG B O 1
ATOM 3145 N N . MET B 1 73 ? -5.864 3.049 66.591 1.00 20.87 73 MET B N 1
ATOM 3146 C CA . MET B 1 73 ? -6.399 1.737 66.217 1.00 21.97 73 MET B CA 1
ATOM 3147 C C . MET B 1 73 ? -6.385 1.526 64.690 1.00 22.39 73 MET B C 1
ATOM 3148 O O . MET B 1 73 ? -6.129 0.422 64.222 1.00 24.23 73 MET B O 1
ATOM 3162 N N . ARG B 1 74 ? -6.663 2.573 63.916 1.00 20.16 74 ARG B N 1
ATOM 3163 C CA . ARG B 1 74 ? -6.734 2.440 62.459 1.00 25.54 74 ARG B CA 1
ATOM 3164 C C . ARG B 1 74 ? -5.369 2.205 61.843 1.00 16.34 74 ARG B C 1
ATOM 3165 O O . ARG B 1 74 ? -5.258 1.653 60.744 1.00 16.00 74 ARG B O 1
ATOM 3186 N N . HIS B 1 75 ? -4.322 2.633 62.540 1.00 11.13 75 HIS B N 1
ATOM 3187 C CA . HIS B 1 75 ? -2.969 2.497 62.020 1.00 10.80 75 HIS B CA 1
ATOM 3188 C C . HIS B 1 75 ? -2.312 1.192 62.479 1.00 13.51 75 HIS B C 1
ATOM 3189 O O . HIS B 1 75 ? -1.201 0.869 62.053 1.00 11.62 75 HIS B O 1
ATOM 3203 N N . ALA B 1 76 ? -3.010 0.439 63.323 1.00 12.19 76 ALA B N 1
ATOM 3204 C CA . ALA B 1 76 ? -2.443 -0.789 63.888 1.00 17.95 76 ALA B CA 1
ATOM 3205 C C . ALA B 1 76 ? -1.994 -1.805 62.833 1.00 13.25 76 ALA B C 1
ATOM 3206 O O . ALA B 1 76 ? -1.003 -2.522 63.056 1.00 14.65 76 ALA B O 1
ATOM 3213 N N . PRO B 1 77 ? -2.719 -1.916 61.710 1.00 13.02 77 PRO B N 1
ATOM 3214 C CA . PRO B 1 77 ? -2.299 -2.899 60.705 1.00 14.91 77 PRO B CA 1
ATOM 3215 C C . PRO B 1 77 ? -1.010 -2.555 59.987 1.00 12.74 77 PRO B C 1
ATOM 3216 O O . PRO B 1 77 ? -0.469 -3.410 59.292 1.00 15.48 77 PRO B O 1
ATOM 3227 N N . PHE B 1 78 ? -0.531 -1.323 60.133 1.00 14.65 78 PHE B N 1
ATOM 3228 C CA . PHE B 1 78 ? 0.691 -0.899 59.440 1.00 12.18 78 PHE B CA 1
ATOM 3229 C C . PHE B 1 78 ? 1.856 -0.910 60.397 1.00 12.68 78 PHE B C 1
ATOM 3230 O O . PHE B 1 78 ? 1.787 -0.293 61.457 1.00 12.81 78 PHE B O 1
ATOM 3247 N N . PRO B 1 79 ? 2.948 -1.590 60.026 1.00 14.44 79 PRO B N 1
ATOM 3248 C CA . PRO B 1 79 ? 4.113 -1.530 60.914 1.00 12.95 79 PRO B CA 1
ATOM 3249 C C . PRO B 1 79 ? 4.721 -0.143 60.844 1.00 14.42 79 PRO B C 1
ATOM 3250 O O . PRO B 1 79 ? 5.171 0.272 59.777 1.00 13.88 79 PRO B O 1
ATOM 3261 N N . ILE B 1 80 ? 4.708 0.553 61.965 1.00 12.99 80 ILE B N 1
ATOM 3262 C CA . ILE B 1 80 ? 5.135 1.954 62.015 1.00 11.91 80 ILE B CA 1
ATOM 3263 C C . ILE B 1 80 ? 6.164 2.096 63.113 1.00 14.10 80 ILE B C 1
ATOM 3264 O O . ILE B 1 80 ? 5.824 2.033 64.313 1.00 14.85 80 ILE B O 1
ATOM 3280 N N . GLY B 1 81 ? 7.424 2.256 62.707 1.00 15.67 81 GLY B N 1
ATOM 3281 C CA . GLY B 1 81 ? 8.499 2.570 63.630 1.00 15.46 81 GLY B CA 1
ATOM 3282 C C . GLY B 1 81 ? 9.066 3.954 63.352 1.00 14.21 81 GLY B C 1
ATOM 3283 O O . GLY B 1 81 ? 8.475 4.732 62.603 1.00 13.06 81 GLY B O 1
ATOM 3287 N N . PRO B 1 82 ? 10.221 4.271 63.943 1.00 20.16 82 PRO B N 1
ATOM 3288 C CA . PRO B 1 82 ? 10.770 5.617 63.740 1.00 16.22 82 PRO B CA 1
ATOM 3289 C C . PRO B 1 82 ? 10.981 5.941 62.250 1.00 14.61 82 PRO B C 1
ATOM 3290 O O . PRO B 1 82 ? 10.828 7.092 61.831 1.00 14.45 82 PRO B O 1
ATOM 3301 N N . ARG B 1 83 ? 11.337 4.930 61.470 1.00 14.94 83 ARG B N 1
ATOM 3302 C CA . ARG B 1 83 ? 11.534 5.082 60.016 1.00 17.47 83 ARG B CA 1
ATOM 3303 C C . ARG B 1 83 ? 10.314 5.672 59.311 1.00 16.84 83 ARG B C 1
ATOM 3304 O O . ARG B 1 83 ? 10.395 6.699 58.603 1.00 13.24 83 ARG B O 1
ATOM 3325 N N . GLU B 1 84 ? 9.178 5.017 59.519 1.00 13.41 84 GLU B N 1
ATOM 3326 C CA . GLU B 1 84 ? 7.913 5.447 58.942 1.00 12.86 84 GLU B CA 1
ATOM 3327 C C . GLU B 1 84 ? 7.400 6.772 59.523 1.00 15.56 84 GLU B C 1
ATOM 3328 O O . GLU B 1 84 ? 6.890 7.646 58.802 1.00 12.44 84 GLU B O 1
ATOM 3340 N N . ARG B 1 85 ? 7.542 6.936 60.830 1.00 13.58 85 ARG B N 1
ATOM 3341 C CA . ARG B 1 85 ? 7.183 8.173 61.479 1.00 11.10 85 ARG B CA 1
ATOM 3342 C C . ARG B 1 85 ? 7.927 9.355 60.870 1.00 11.44 85 ARG B C 1
ATOM 3343 O O . ARG B 1 85 ? 7.326 10.352 60.531 1.00 12.04 85 ARG B O 1
ATOM 3364 N N . ASP B 1 86 ? 9.245 9.231 60.762 1.00 12.30 86 ASP B N 1
ATOM 3365 C CA . ASP B 1 86 ? 10.086 10.310 60.268 1.00 12.88 86 ASP B CA 1
ATOM 3366 C C . ASP B 1 86 ? 9.729 10.656 58.841 1.00 12.45 86 ASP B C 1
ATOM 3367 O O . ASP B 1 86 ? 9.696 11.825 58.481 1.00 13.24 86 ASP B O 1
ATOM 3376 N N . ALA B 1 87 ? 9.502 9.636 58.010 1.00 12.24 87 ALA B N 1
ATOM 3377 C CA . ALA B 1 87 ? 9.164 9.878 56.616 1.00 12.03 87 ALA B CA 1
ATOM 3378 C C . ALA B 1 87 ? 7.826 10.629 56.535 1.00 11.09 87 ALA B C 1
ATOM 3379 O O . ALA B 1 87 ? 7.704 11.587 55.792 1.00 11.76 87 ALA B O 1
ATOM 3386 N N . TRP B 1 88 ? 6.838 10.176 57.306 1.00 10.40 88 TRP B N 1
ATOM 3387 C CA . TRP B 1 88 ? 5.499 10.750 57.278 1.00 9.68 88 TRP B CA 1
ATOM 3388 C C . TRP B 1 88 ? 5.579 12.224 57.654 1.00 9.76 88 TRP B C 1
ATOM 3389 O O . TRP B 1 88 ? 5.006 13.087 56.983 1.00 9.69 88 TRP B O 1
ATOM 3410 N N . LEU B 1 89 ? 6.313 12.512 58.723 1.00 11.60 89 LEU B N 1
ATOM 3411 C CA . LEU B 1 89 ? 6.407 13.866 59.253 1.00 12.26 89 LEU B CA 1
ATOM 3412 C C . LEU B 1 89 ? 7.131 14.781 58.284 1.00 11.22 89 LEU B C 1
ATOM 3413 O O . LEU B 1 89 ? 6.717 15.911 58.069 1.00 13.62 89 LEU B O 1
ATOM 3429 N N . GLU B 1 90 ? 8.200 14.265 57.679 1.00 13.95 90 GLU B N 1
ATOM 3430 C CA . GLU B 1 90 ? 8.927 14.988 56.642 1.00 12.97 90 GLU B CA 1
ATOM 3431 C C . GLU B 1 90 ? 7.954 15.479 55.580 1.00 16.96 90 GLU B C 1
ATOM 3432 O O . GLU B 1 90 ? 7.972 16.660 55.177 1.00 13.67 90 GLU B O 1
ATOM 3444 N N . HIS B 1 91 ? 7.079 14.592 55.123 1.00 11.34 91 HIS B N 1
ATOM 3445 C CA . HIS B 1 91 ? 6.205 14.963 54.029 1.00 11.21 91 HIS B CA 1
ATOM 3446 C C . HIS B 1 91 ? 5.093 15.888 54.448 1.00 10.74 91 HIS B C 1
ATOM 3447 O O . HIS B 1 91 ? 4.783 16.812 53.692 1.00 11.12 91 HIS B O 1
ATOM 3461 N N . MET B 1 92 ? 4.497 15.662 55.625 1.00 10.52 92 MET B N 1
ATOM 3462 C CA . MET B 1 92 ? 3.379 16.511 56.063 1.00 13.32 92 MET B CA 1
ATOM 3463 C C . MET B 1 92 ? 3.873 17.921 56.404 1.00 11.74 92 MET B C 1
ATOM 3464 O O . MET B 1 92 ? 3.220 18.901 56.063 1.00 11.67 92 MET B O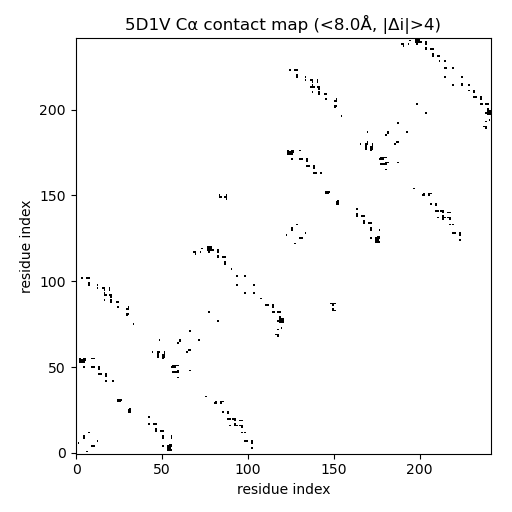 1
ATOM 3478 N N . LEU B 1 93 ? 5.047 18.033 57.027 1.00 12.15 93 LEU B N 1
ATOM 3479 C CA . LEU B 1 93 ? 5.592 19.362 57.334 1.00 15.42 93 LEU B CA 1
ATOM 3480 C C . LEU B 1 93 ? 6.002 20.072 56.055 1.00 12.59 93 LEU B C 1
ATOM 3481 O O . LEU B 1 93 ? 5.831 21.282 55.934 1.00 12.76 93 LEU B O 1
ATOM 3497 N N . ALA B 1 94 ? 6.529 19.334 55.079 1.00 12.53 94 ALA B N 1
ATOM 3498 C CA . ALA B 1 94 ? 6.886 19.976 53.809 1.00 13.47 94 ALA B CA 1
ATOM 3499 C C . ALA B 1 94 ? 5.633 20.516 53.122 1.00 13.27 94 ALA B C 1
ATOM 3500 O O . ALA B 1 94 ? 5.653 21.603 52.540 1.00 14.11 94 ALA B O 1
ATOM 3507 N N . ALA B 1 95 ? 4.545 19.747 53.199 1.00 13.80 95 ALA B N 1
ATOM 3508 C CA . ALA B 1 95 ? 3.264 20.145 52.614 1.00 12.25 95 ALA B CA 1
ATOM 3509 C C . ALA B 1 95 ? 2.710 21.420 53.281 1.00 13.33 95 ALA B C 1
ATOM 3510 O O . ALA B 1 95 ? 2.244 22.352 52.616 1.00 14.48 95 ALA B O 1
ATOM 3517 N N . LEU B 1 96 ? 2.794 21.459 54.600 1.00 11.94 96 LEU B N 1
ATOM 3518 C CA . LEU B 1 96 ? 2.365 22.605 55.382 1.00 12.05 96 LEU B CA 1
ATOM 3519 C C . LEU B 1 96 ? 3.121 23.855 54.932 1.00 17.64 96 LEU B C 1
ATOM 3520 O O . LEU B 1 96 ? 2.536 24.921 54.658 1.00 20.96 96 LEU B O 1
ATOM 3536 N N . ASN B 1 97 ? 4.432 23.708 54.808 1.00 20.53 97 ASN B N 1
ATOM 3537 C CA . ASN B 1 97 ? 5.298 24.815 54.452 1.00 27.03 97 ASN B CA 1
ATOM 3538 C C . ASN B 1 97 ? 5.174 25.222 52.983 1.00 20.85 97 ASN B C 1
ATOM 3539 O O . ASN B 1 97 ? 5.266 26.398 52.665 1.00 23.45 97 ASN B O 1
ATOM 3550 N N . GLU B 1 98 ? 4.918 24.270 52.094 1.00 20.31 98 GLU B N 1
ATOM 3551 C CA . GLU B 1 98 ? 4.800 24.542 50.671 1.00 22.38 98 GLU B CA 1
ATOM 3552 C C . GLU B 1 98 ? 3.439 25.165 50.291 1.00 20.85 98 GLU B C 1
ATOM 3553 O O . GLU B 1 98 ? 3.312 25.898 49.283 1.00 21.05 98 GLU B O 1
ATOM 3565 N N . ALA B 1 99 ? 2.432 24.845 51.093 1.00 18.12 99 ALA B N 1
ATOM 3566 C CA . ALA B 1 99 ? 1.059 25.316 50.903 1.00 18.73 99 ALA B CA 1
ATOM 3567 C C . ALA B 1 99 ? 0.881 26.753 51.390 1.00 25.38 99 ALA B C 1
ATOM 3568 O O . ALA B 1 99 ? -0.162 27.357 51.178 1.00 24.10 99 ALA B O 1
ATOM 3575 N N . GLY B 1 100 ? 1.900 27.306 52.036 1.00 20.87 100 GLY B N 1
ATOM 3576 C CA . GLY B 1 100 ? 1.836 28.685 52.507 1.00 34.46 100 GLY B CA 1
ATOM 3577 C C . GLY B 1 100 ? 0.891 28.986 53.671 1.00 26.44 100 GLY B C 1
ATOM 3578 O O . GLY B 1 100 ? 0.343 30.069 53.762 1.00 25.64 100 GLY B O 1
ATOM 3582 N N . VAL B 1 101 ? 0.714 28.041 54.580 1.00 16.28 101 VAL B N 1
ATOM 3583 C CA . VAL B 1 101 ? -0.152 28.252 55.721 1.00 17.03 101 VAL B CA 1
ATOM 3584 C C . VAL B 1 101 ? 0.436 29.368 56.594 1.00 15.99 101 VAL B C 1
ATOM 3585 O O . VAL B 1 101 ? 1.624 29.334 56.923 1.00 16.88 101 VAL B O 1
ATOM 3598 N N . PRO B 1 102 ? -0.375 30.361 56.969 1.00 16.42 102 PRO B N 1
ATOM 3599 C CA . PRO B 1 102 ? 0.215 31.447 57.754 1.00 24.03 102 PRO B CA 1
ATOM 3600 C C . PRO B 1 102 ? 0.376 31.125 59.247 1.00 23.50 102 PRO B C 1
ATOM 3601 O O . PRO B 1 102 ? -0.252 30.211 59.784 1.00 17.93 102 PRO B O 1
ATOM 3612 N N . GLU B 1 103 ? 1.223 31.900 59.904 1.00 17.11 103 GLU B N 1
ATOM 3613 C CA . GLU B 1 103 ? 1.342 31.862 61.360 1.00 16.92 103 GLU B CA 1
ATOM 3614 C C . GLU B 1 103 ? 0.201 32.657 61.977 1.00 17.23 103 GLU B C 1
ATOM 3615 O O . GLU B 1 103 ? -0.284 33.618 61.367 1.00 18.05 103 GLU B O 1
ATOM 3626 N N . PRO B 1 104 ? -0.207 32.306 63.206 1.00 16.80 104 PRO B N 1
ATOM 3627 C CA . PRO B 1 104 ? 0.288 31.246 64.092 1.00 16.08 104 PRO B CA 1
ATOM 3628 C C . PRO B 1 104 ? -0.281 29.871 63.784 1.00 14.87 104 PRO B C 1
ATOM 3629 O O . PRO B 1 104 ? 0.215 28.906 64.341 1.00 14.34 104 PRO B O 1
ATOM 3640 N N . ALA B 1 105 ? -1.280 29.773 62.905 1.00 16.17 105 ALA B N 1
ATOM 3641 C CA . ALA B 1 105 ? -1.908 28.470 62.658 1.00 15.22 105 ALA B CA 1
ATOM 3642 C C . ALA B 1 105 ? -0.894 27.428 62.206 1.00 14.33 105 ALA B C 1
ATOM 3643 O O . ALA B 1 105 ? -0.991 26.266 62.581 1.00 13.40 105 ALA B O 1
ATOM 3650 N N . ARG B 1 106 ? 0.064 27.824 61.385 1.00 14.91 106 ARG B N 1
ATOM 3651 C CA . ARG B 1 106 ? 1.012 26.873 60.843 1.00 14.53 106 ARG B CA 1
ATOM 3652 C C . ARG B 1 106 ? 1.761 26.189 61.992 1.00 13.73 106 ARG B C 1
ATOM 3653 O O . ARG B 1 106 ? 2.011 24.979 61.957 1.00 12.98 106 ARG B O 1
ATOM 3673 N N . SER B 1 107 ? 2.087 26.961 63.028 1.00 14.17 107 SER B N 1
ATOM 3674 C CA . SER B 1 107 ? 2.764 26.392 64.199 1.00 13.91 107 SER B CA 1
ATOM 3675 C C . SER B 1 107 ? 1.887 25.392 64.963 1.00 12.89 107 SER B C 1
ATOM 3676 O O . SER B 1 107 ? 2.370 24.360 65.416 1.00 12.44 107 SER B O 1
ATOM 3684 N N . VAL B 1 108 ? 0.614 25.708 65.149 1.00 12.88 108 VAL B N 1
ATOM 3685 C CA . VAL B 1 108 ? -0.307 24.777 65.810 1.00 12.39 108 VAL B CA 1
ATOM 3686 C C . VAL B 1 108 ? -0.350 23.451 65.034 1.00 11.49 108 VAL B C 1
ATOM 3687 O O . VAL B 1 108 ? -0.294 22.375 65.611 1.00 11.05 108 VAL B O 1
ATOM 3700 N N . MET B 1 109 ? -0.472 23.557 63.720 1.00 11.52 109 MET B N 1
ATOM 3701 C CA . MET B 1 109 ? -0.564 22.356 62.900 1.00 11.05 109 MET B CA 1
ATOM 3702 C C . MET B 1 109 ? 0.736 21.547 63.034 1.00 10.60 109 MET B C 1
ATOM 3703 O O . MET B 1 109 ? 0.685 20.318 63.218 1.00 10.10 109 MET B O 1
ATOM 3717 N N . GLU B 1 110 ? 1.890 22.205 62.969 1.00 11.09 110 GLU B N 1
ATOM 3718 C CA . GLU B 1 110 ? 3.146 21.487 63.128 1.00 11.14 110 GLU B CA 1
ATOM 3719 C C . GLU B 1 110 ? 3.211 20.810 64.483 1.00 10.78 110 GLU B C 1
ATOM 3720 O O . GLU B 1 110 ? 3.626 19.654 64.580 1.00 10.52 110 GLU B O 1
ATOM 3732 N N . ASN B 1 111 ? 2.823 21.541 65.527 1.00 11.07 111 ASN B N 1
ATOM 3733 C CA . ASN B 1 111 ? 2.888 20.990 66.889 1.00 11.25 111 ASN B CA 1
ATOM 3734 C C . ASN B 1 111 ? 2.047 19.721 66.999 1.00 10.56 111 ASN B C 1
ATOM 3735 O O . ASN B 1 111 ? 2.493 18.713 67.579 1.00 10.62 111 ASN B O 1
ATOM 3746 N N . TYR B 1 112 ? 0.827 19.783 66.463 1.00 10.23 112 TYR B N 1
ATOM 3747 C CA . TYR B 1 112 ? -0.065 18.659 66.454 1.00 9.96 112 TYR B CA 1
ATOM 3748 C C . TYR B 1 112 ? 0.559 17.482 65.712 1.00 9.45 112 TYR B C 1
ATOM 3749 O O . TYR B 1 112 ? 0.610 16.356 66.242 1.00 9.83 112 TYR B O 1
ATOM 3767 N N . PHE B 1 113 ? 1.056 17.733 64.507 1.00 9.34 113 PHE B N 1
ATOM 3768 C CA . PHE B 1 113 ? 1.575 16.642 63.689 1.00 9.21 113 PHE B CA 1
ATOM 3769 C C . PHE B 1 113 ? 2.761 15.963 64.364 1.00 10.79 113 PHE B C 1
ATOM 3770 O O . PHE B 1 113 ? 2.872 14.725 64.348 1.00 10.34 113 PHE B O 1
ATOM 3787 N N . ARG B 1 114 ? 3.655 16.749 64.966 1.00 10.20 114 ARG B N 1
ATOM 3788 C CA . ARG B 1 114 ? 4.818 16.152 65.630 1.00 10.36 114 ARG B CA 1
ATOM 3789 C C . ARG B 1 114 ? 4.365 15.211 66.730 1.00 13.02 114 ARG B C 1
ATOM 3790 O O . ARG B 1 114 ? 4.933 14.128 66.885 1.00 13.44 114 ARG B O 1
ATOM 3811 N N . HIS B 1 115 ? 3.349 15.613 67.490 1.00 10.23 115 HIS B N 1
ATOM 3812 C CA . HIS B 1 115 ? 2.822 14.789 68.566 1.00 13.17 115 HIS B CA 1
ATOM 3813 C C . HIS B 1 115 ? 2.136 13.534 67.998 1.00 11.46 115 HIS B C 1
ATOM 3814 O O . HIS B 1 115 ? 2.406 12.397 68.406 1.00 10.50 115 HIS B O 1
ATOM 3828 N N . ALA B 1 116 ? 1.237 13.763 67.055 1.00 9.63 116 ALA B N 1
ATOM 3829 C CA . ALA B 1 116 ? 0.397 12.702 66.532 1.00 10.74 116 ALA B CA 1
ATOM 3830 C C . ALA B 1 116 ? 1.217 11.640 65.799 1.00 12.15 116 ALA B C 1
ATOM 3831 O O . ALA B 1 116 ? 0.906 10.444 65.896 1.00 9.84 116 ALA B O 1
ATOM 3838 N N . ALA B 1 117 ? 2.260 12.050 65.074 1.00 9.31 117 ALA B N 1
ATOM 3839 C CA . ALA B 1 117 ? 3.112 11.109 64.347 1.00 9.57 117 ALA B CA 1
ATOM 3840 C C . ALA B 1 117 ? 3.826 10.192 65.341 1.00 11.60 117 ALA B C 1
ATOM 3841 O O . ALA B 1 117 ? 3.953 8.981 65.116 1.00 10.55 117 ALA B O 1
ATOM 3848 N N . GLN B 1 118 ? 4.298 10.777 66.439 1.00 10.34 118 GLN B N 1
ATOM 3849 C CA . GLN B 1 118 ? 4.957 9.992 67.475 1.00 11.21 118 GLN B CA 1
ATOM 3850 C C . GLN B 1 118 ? 3.971 8.982 68.057 1.00 12.48 118 GLN B C 1
ATOM 3851 O O . GLN B 1 118 ? 4.303 7.801 68.222 1.00 11.95 118 GLN B O 1
ATOM 3865 N N . ALA B 1 119 ? 2.779 9.450 68.391 1.00 11.13 119 ALA B N 1
ATOM 3866 C CA . ALA B 1 119 ? 1.772 8.632 69.057 1.00 11.78 119 ALA B CA 1
ATOM 3867 C C . ALA B 1 119 ? 1.243 7.499 68.183 1.00 11.71 119 ALA B C 1
ATOM 3868 O O . ALA B 1 119 ? 0.608 6.579 68.685 1.00 12.58 119 ALA B O 1
ATOM 3875 N N . MET B 1 120 ? 1.475 7.579 66.880 1.00 11.21 120 MET B N 1
ATOM 3876 C CA . MET B 1 120 ? 0.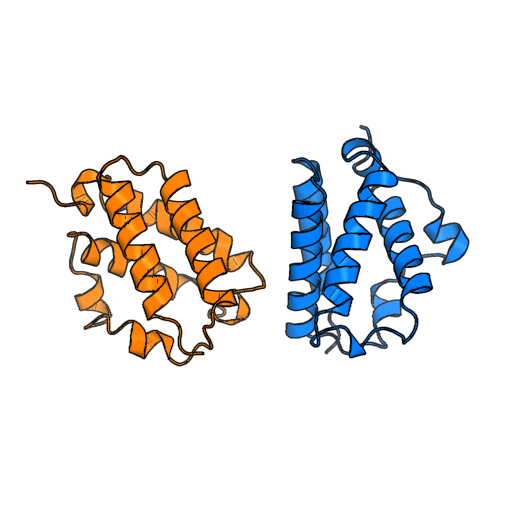987 6.543 65.977 1.00 11.30 120 MET B CA 1
ATOM 3877 C C . MET B 1 120 ? 1.918 5.351 65.884 1.00 11.94 120 MET B C 1
ATOM 3878 O O . MET B 1 120 ? 1.521 4.319 65.375 1.00 13.40 120 MET B O 1
ATOM 3892 N N . MET B 1 121 ? 3.154 5.497 66.336 1.00 13.19 121 MET B N 1
ATOM 3893 C CA . MET B 1 121 ? 4.138 4.422 66.191 1.00 12.69 121 MET B CA 1
ATOM 3894 C C . MET B 1 121 ? 3.687 3.203 66.972 1.00 13.55 121 MET B C 1
ATOM 3895 O O . MET B 1 121 ? 3.097 3.345 68.045 1.00 13.87 121 MET B O 1
ATOM 3909 N N . ASN B 1 122 ? 3.979 2.015 66.458 1.00 14.26 122 ASN B N 1
ATOM 3910 C CA . ASN B 1 122 ? 3.555 0.788 67.118 1.00 15.38 122 ASN B CA 1
ATOM 3911 C C . ASN B 1 122 ? 4.690 -0.255 67.210 1.00 16.51 122 ASN B C 1
ATOM 3912 O O . ASN B 1 122 ? 4.481 -1.371 67.730 1.00 17.70 122 ASN B O 1
ATOM 3923 N N . ARG B 1 123 ? 5.894 0.113 66.768 1.00 16.48 123 ARG B N 1
ATOM 3924 C CA . ARG B 1 123 ? 7.043 -0.818 66.760 1.00 17.90 123 ARG B CA 1
ATOM 3925 C C . ARG B 1 123 ? 8.330 -0.052 67.098 1.00 24.38 123 ARG B C 1
ATOM 3926 O O . ARG B 1 123 ? 8.456 1.120 66.677 1.00 23.57 123 ARG B O 1
#

Secondary structure (DSSP, 8-state):
---HHHHTTTHHHHHHHHHHHHHHHHT-TTTGGGS-S--HHHHHHHHHHHHHHTTS--HHHHHHSS--HHHHTTTS---HHHHHHHHHHHHHHHHHTTPPTTHHHHHHHHHHHHHHHT---/---HHHHTTTHHHHHHHHHHHHHHHHT-TTTGGGS-S--HHHHHHHHHHHHHHTTS--HHHHHH-S--HHHHTTTS---HHHHHHHHHHHHHHHHHTTPPTTHHHHHHHHHHHHHHHT---

Sequence (242 aa):
EPTIYEQIGGEATFRRIVDIFYARVEADPRLRHLFPADLEPGKEHQRLFLMQYFGGPRTYSERRGHPRLRMRHAPFPIGPRERDAWLEHMLAALNEAGVPEPARSVMENYFRHAAQAMMNREPTIYEQIGGEATFRRIVDIFYARVEADPRLRHLFPADLEPGKEHQRLFLMQYFGGPRTYSERRGHPRLRMRHAPFPIGPRERDAWLEHMLAALNEAGVPEPARSVMENYFRHAAQAMMNR

Foldseek 3Di:
DDFLCVQQPHLVLLVQLLVQLVVLQCVDPLHNVQADPDCPVVSVLVSLVVRVVRPHDPVNCVPPNDCVPLVVLVVPQFDPSNLVSSLVSSLVSCVVSPGDPPSSVVVNVVSNVVSVVSHDD/DDFLCVLQPHLVLLLQLLVQLVVLQCVDPLHVVQADPDNPVVSVLSSLVVRVVRPHDNVNCVVPNDCVPLVVLVVPQFDPSNLVSSLVRSLVSLVVSPGDPPSSVVVNVVSNVVSVVNHDD

InterPro domains:
  IPR001486 Truncated hemoglobin [PF01152] (5-121)
  IPR009050 Globin-like superfamily [SSF46458] (4-123)
  IPR012292 Globin/Protoglobin [G3DSA:1.10.490.10] (1-125)
  IPR019795 Globin, bacterial-like, conserved site [PS01213] (51-75)
  IPR044203 Grou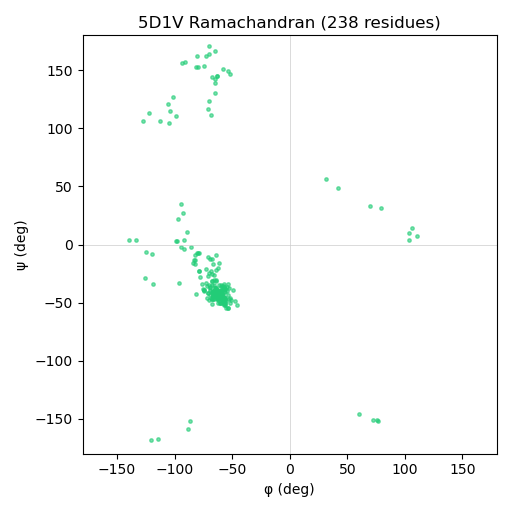p 2 truncated hemoglobin GlbO/Two-on-two hemoglobin-3-like [PTHR47366] (3-122)